Protein AF-A0A351TLT7-F1 (afdb_monomer_lite)

Radius of gyration: 18.63 Å; chains: 1; bounding box: 44×38×58 Å

Sequence (195 aa):
DNRSWNCGAEGDTDDPEILNLRFRMIRNACAVLMCSRGTPMFLAGDEFGNSQYGNNNPYCQDNEISWLDWNLLEKNRVLFEFFKFMIQYRHKHPVIRKMLPNAVCGLEPMLTHGVNAKEQYIPNDAKTLAISFAGYNPDTRMDDLVYVAVNSHWEDVQITVPELDCHLAWFLSVNTWGDGNGRYCYPEGEEVRID

Foldseek 3Di:
DPPDDQQPDQFDDPPVVSVLVVLLVLLLVLLCQLQAEDDGDDDPQSLLPQALRPPPCCPPDPDSSPDHDCVSCVVRVLSNVSNVLSNVVSVVQCLSYDQAAAAPQRDDQKAKAALENVHRDDDPPHQKIKMKGWYQDPVVRHIRIDIDIGHRDPDDGRGDDDDTPPVDWDWDQADSSAPVPSDGGADPPRTDTDD

pLDDT: mean 94.22, std 4.53, range [61.94, 98.62]

Secondary structure (DSSP, 8-state):
------TTSSS----HHHHHHHHHHHHHHHHHHHHSSS-----TTGGGT---TT-S--TT--STTTS--THHHHHTHHHHHHHHHHHHHHHH-HHHHSPPSPPTT---SEEEE-SSTT-----TT-SEEEEEEEEEETTTTEEEEEEEEEE-SSS----PPPP--TT--EEE-B-SS--SSS--B--TTSPEEE-

Structure (mmCIF, N/CA/C/O backbone):
data_AF-A0A351TLT7-F1
#
_entry.id   AF-A0A351TLT7-F1
#
loop_
_atom_site.group_PDB
_atom_site.id
_atom_site.type_symbol
_atom_site.label_atom_id
_atom_site.label_alt_id
_atom_site.label_comp_id
_atom_site.label_asym_id
_atom_site.label_entity_id
_atom_site.label_seq_id
_atom_site.pdbx_PDB_ins_code
_atom_site.Cartn_x
_atom_site.Cartn_y
_atom_site.Cartn_z
_atom_site.occupancy
_atom_site.B_iso_or_equiv
_atom_site.auth_seq_id
_atom_site.auth_comp_id
_atom_site.auth_asym_id
_atom_site.auth_atom_id
_atom_site.pdbx_PDB_model_num
ATOM 1 N N . ASP A 1 1 ? 0.327 19.411 15.249 1.00 80.62 1 ASP A N 1
ATOM 2 C CA . ASP A 1 1 ? -0.229 19.228 13.899 1.00 80.62 1 ASP A CA 1
ATOM 3 C C . ASP A 1 1 ? 0.099 17.809 13.473 1.00 80.62 1 ASP A C 1
ATOM 5 O O . ASP A 1 1 ? 1.273 17.455 13.465 1.00 80.62 1 ASP A O 1
ATOM 9 N N . ASN A 1 2 ? -0.926 16.996 13.228 1.00 91.31 2 ASN A N 1
ATOM 10 C CA . ASN A 1 2 ? -0.779 15.565 12.961 1.00 91.31 2 ASN A CA 1
ATOM 11 C C . ASN A 1 2 ? -0.770 15.247 11.460 1.00 91.31 2 ASN A C 1
ATOM 13 O O . ASN A 1 2 ? -0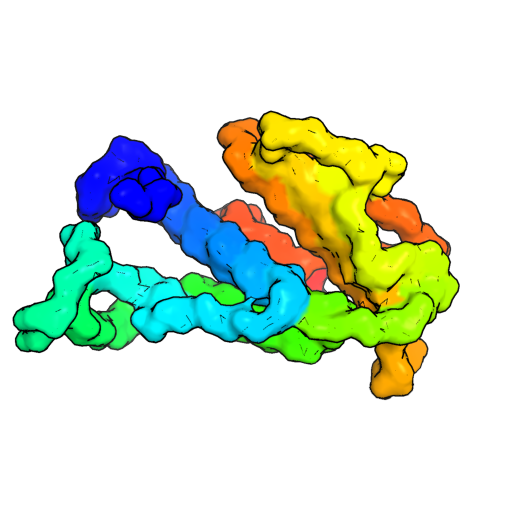.509 14.102 11.103 1.00 91.31 2 ASN A O 1
ATOM 17 N N . ARG A 1 3 ? -1.074 16.223 10.584 1.00 95.00 3 ARG A N 1
ATOM 18 C CA . ARG A 1 3 ? -1.284 15.997 9.138 1.00 95.00 3 ARG A CA 1
ATOM 19 C C . ARG A 1 3 ? -2.257 14.839 8.840 1.00 95.00 3 ARG A C 1
ATOM 21 O O . ARG A 1 3 ? -2.069 14.095 7.883 1.00 95.00 3 ARG A O 1
ATOM 28 N N . SER A 1 4 ? -3.280 14.679 9.679 1.00 95.38 4 SER A N 1
ATOM 29 C CA . SER A 1 4 ? -4.284 13.615 9.598 1.00 95.38 4 SER A CA 1
ATOM 30 C C . SER A 1 4 ? -5.581 14.103 8.952 1.00 95.38 4 SER A C 1
ATOM 32 O O . SER A 1 4 ? -5.904 15.289 9.001 1.00 95.38 4 SER A O 1
ATOM 34 N N . TRP A 1 5 ? -6.359 13.173 8.400 1.00 97.00 5 TRP A N 1
ATOM 35 C CA . TRP A 1 5 ? -7.707 13.426 7.898 1.00 97.00 5 TRP A CA 1
ATOM 36 C C . TRP A 1 5 ? -8.641 12.299 8.338 1.00 97.00 5 TRP A C 1
ATOM 38 O O . TRP A 1 5 ? -8.344 11.122 8.151 1.00 97.00 5 TRP A O 1
ATOM 48 N N . ASN A 1 6 ? -9.777 12.663 8.926 1.00 96.69 6 ASN A N 1
ATOM 49 C CA . ASN A 1 6 ? -10.733 11.729 9.523 1.00 96.69 6 ASN A CA 1
ATOM 50 C C . ASN A 1 6 ? -11.656 11.030 8.497 1.00 96.69 6 ASN A C 1
ATOM 52 O O . ASN A 1 6 ? -12.485 10.195 8.871 1.00 96.69 6 ASN A O 1
ATOM 56 N N . CYS A 1 7 ? -11.477 11.341 7.205 1.00 96.81 7 CYS A N 1
ATOM 57 C CA . CYS A 1 7 ? -12.237 10.806 6.072 1.00 96.81 7 CYS A CA 1
ATOM 58 C C . CYS A 1 7 ? -13.729 11.197 6.049 1.00 96.81 7 CYS A C 1
ATOM 60 O O . CYS A 1 7 ? -14.484 10.616 5.278 1.00 96.81 7 CYS A O 1
ATOM 62 N N . GLY A 1 8 ? -14.151 12.185 6.850 1.00 97.12 8 GLY A N 1
ATOM 63 C CA . GLY A 1 8 ? -15.506 12.757 6.816 1.00 97.12 8 GLY A CA 1
ATOM 64 C C . GLY A 1 8 ? -16.226 12.805 8.167 1.00 97.12 8 GLY A C 1
ATOM 65 O O . GLY A 1 8 ? -17.100 13.647 8.351 1.00 97.12 8 GLY A O 1
ATOM 66 N N . ALA A 1 9 ? -15.834 11.965 9.128 1.00 97.81 9 ALA A N 1
ATOM 67 C CA . ALA A 1 9 ? -16.409 11.926 10.474 1.00 97.81 9 ALA A CA 1
ATOM 68 C C . ALA A 1 9 ? -15.301 11.815 11.524 1.00 97.81 9 ALA A C 1
ATOM 70 O O . ALA A 1 9 ? -14.321 11.111 11.301 1.00 97.81 9 ALA A O 1
ATOM 71 N N . GLU A 1 10 ? -15.447 12.488 12.664 1.00 97.75 10 GLU A N 1
ATOM 72 C CA . GLU A 1 10 ? -14.498 12.391 13.778 1.00 97.75 10 GLU A CA 1
ATOM 73 C C . GLU A 1 10 ? -14.818 11.167 14.649 1.00 97.75 10 GLU A C 1
ATOM 75 O O . GLU A 1 10 ? -15.970 10.976 15.030 1.00 97.75 10 GLU A O 1
ATOM 80 N N . GLY A 1 11 ? -13.809 10.357 14.983 1.00 96.69 11 GLY A N 1
ATOM 81 C CA . GLY A 1 11 ? -13.987 9.161 15.816 1.00 96.69 11 GLY A CA 1
ATOM 82 C C . GLY A 1 11 ? -14.702 7.999 15.112 1.00 96.69 11 GLY A C 1
ATOM 83 O O . GLY A 1 11 ? -14.612 7.842 13.887 1.00 96.69 11 GLY A O 1
ATOM 84 N N . ASP A 1 12 ? -15.364 7.152 15.901 1.00 95.88 12 ASP A N 1
ATOM 85 C CA . ASP A 1 12 ? -16.102 5.984 15.411 1.00 95.88 12 ASP A CA 1
ATOM 86 C C . ASP A 1 12 ? -17.337 6.393 14.599 1.00 95.88 12 ASP A C 1
ATOM 88 O O . ASP A 1 12 ? -17.973 7.417 14.847 1.00 95.88 12 ASP A O 1
ATOM 92 N N . THR A 1 13 ? -17.670 5.587 13.593 1.00 97.62 13 THR A N 1
ATOM 93 C CA . THR A 1 13 ? -18.823 5.809 12.719 1.00 97.62 13 THR A CA 1
ATOM 94 C C . THR A 1 13 ? -19.324 4.486 12.160 1.00 97.62 13 THR A C 1
ATOM 96 O O . THR A 1 13 ? -18.531 3.571 11.935 1.00 97.62 13 THR A O 1
ATOM 99 N N . ASP A 1 14 ? -20.627 4.420 11.900 1.00 97.25 14 ASP A N 1
ATOM 100 C CA . ASP A 1 14 ? -21.282 3.297 11.227 1.00 97.25 14 ASP A CA 1
ATOM 101 C C . ASP A 1 14 ? -21.475 3.553 9.721 1.00 97.25 14 ASP A C 1
ATOM 103 O O . ASP A 1 14 ? -22.060 2.722 9.028 1.00 97.25 14 ASP A O 1
ATOM 107 N N . ASP A 1 15 ? -21.006 4.697 9.199 1.00 98.19 15 ASP A N 1
ATOM 108 C CA . ASP A 1 15 ? -21.095 5.015 7.772 1.00 98.19 15 ASP A CA 1
ATOM 109 C C . ASP A 1 15 ? -20.144 4.110 6.960 1.00 98.19 15 ASP A C 1
ATOM 111 O O . ASP A 1 15 ? -18.915 4.244 7.064 1.00 98.19 15 ASP A O 1
ATOM 115 N N . PRO A 1 16 ? -20.678 3.193 6.129 1.00 96.31 16 PRO A N 1
ATOM 116 C CA . PRO A 1 16 ? -19.859 2.241 5.393 1.00 96.31 16 PRO A CA 1
ATOM 117 C C . PRO A 1 16 ? -18.936 2.914 4.369 1.00 96.31 16 PRO A C 1
ATOM 119 O O . PRO A 1 16 ? -17.846 2.398 4.123 1.00 96.31 16 PRO A O 1
ATOM 122 N N . GLU A 1 17 ? -19.312 4.063 3.800 1.00 96.38 17 GLU A N 1
ATOM 123 C CA . GLU A 1 17 ? -18.479 4.778 2.825 1.00 96.38 17 GLU A CA 1
ATOM 124 C C . GLU A 1 17 ? -17.224 5.345 3.498 1.00 96.38 17 GLU A C 1
ATOM 126 O O . GLU A 1 17 ? -16.105 5.183 2.998 1.00 96.38 17 GLU A O 1
ATOM 131 N N . ILE A 1 18 ? -17.385 5.928 4.691 1.00 97.88 18 ILE A N 1
ATOM 132 C CA . ILE A 1 18 ? -16.262 6.446 5.484 1.00 97.88 18 ILE A CA 1
ATOM 133 C C . ILE A 1 18 ? -15.361 5.298 5.945 1.00 97.88 18 ILE A C 1
ATOM 135 O O . ILE A 1 18 ? -14.134 5.404 5.857 1.00 97.88 18 ILE A O 1
ATOM 139 N N . LEU A 1 19 ? -15.937 4.186 6.411 1.00 96.62 19 LEU A N 1
ATOM 140 C CA . LEU A 1 19 ? -15.164 3.018 6.838 1.00 96.62 19 LEU A CA 1
ATOM 141 C C . LEU A 1 19 ? -14.351 2.427 5.677 1.00 96.62 19 LEU A C 1
ATOM 143 O O . LEU A 1 19 ? -13.143 2.218 5.820 1.00 96.62 19 LEU A O 1
ATOM 147 N N . ASN A 1 20 ? -14.967 2.232 4.509 1.00 95.50 20 ASN A N 1
ATOM 148 C CA . ASN A 1 20 ? -14.281 1.744 3.311 1.00 95.50 20 ASN A CA 1
ATOM 149 C C . ASN A 1 20 ? -13.135 2.675 2.891 1.00 95.50 20 ASN A C 1
ATOM 151 O O . ASN A 1 20 ? -12.027 2.208 2.600 1.00 95.50 20 ASN A O 1
ATOM 155 N N . LEU A 1 21 ? -13.366 3.992 2.920 1.00 96.69 21 LEU A N 1
ATOM 156 C CA . LEU A 1 21 ? -12.341 4.993 2.637 1.00 96.69 21 LEU A CA 1
ATOM 157 C C . LEU A 1 21 ? -11.179 4.923 3.639 1.00 96.69 21 LEU A C 1
ATOM 159 O O . LEU A 1 21 ? -10.021 4.914 3.218 1.00 96.69 21 LEU A O 1
ATOM 163 N N . ARG A 1 22 ? -11.453 4.804 4.944 1.00 97.88 22 ARG A N 1
ATOM 164 C CA . ARG A 1 22 ? -10.419 4.674 5.988 1.00 97.88 22 ARG A CA 1
ATOM 165 C C . ARG A 1 22 ? -9.552 3.435 5.778 1.00 97.88 22 ARG A C 1
ATOM 167 O O . ARG A 1 22 ? -8.328 3.551 5.756 1.00 97.88 22 ARG A O 1
ATOM 174 N N . PHE A 1 23 ? -10.153 2.269 5.537 1.00 97.31 23 PHE A N 1
ATOM 175 C CA . PHE A 1 23 ? -9.388 1.050 5.249 1.00 97.31 23 PHE A CA 1
ATOM 176 C C . PHE A 1 23 ? -8.567 1.168 3.960 1.00 97.31 23 PHE A C 1
ATOM 178 O O . PHE A 1 23 ? -7.435 0.682 3.905 1.00 97.31 23 PHE A O 1
ATOM 185 N N . ARG A 1 24 ? -9.081 1.866 2.939 1.00 97.12 24 ARG A N 1
ATOM 186 C CA . ARG A 1 24 ? -8.302 2.194 1.738 1.00 97.12 24 ARG A CA 1
ATOM 187 C C . ARG A 1 24 ? -7.113 3.101 2.059 1.00 97.12 24 ARG A C 1
ATOM 189 O O . ARG A 1 24 ? -6.026 2.845 1.552 1.00 97.12 24 ARG A O 1
ATOM 196 N N . MET A 1 25 ? -7.276 4.111 2.915 1.00 97.50 25 MET A N 1
ATOM 197 C CA . MET A 1 25 ? -6.171 4.984 3.336 1.00 97.50 25 MET A CA 1
ATOM 198 C C . MET A 1 25 ? -5.085 4.215 4.100 1.00 97.50 25 MET A C 1
ATOM 200 O O . MET A 1 25 ? -3.902 4.421 3.831 1.00 97.50 25 MET A O 1
ATOM 204 N N . ILE A 1 26 ? -5.462 3.274 4.974 1.00 98.12 26 ILE A N 1
ATOM 205 C CA . ILE A 1 26 ? -4.500 2.402 5.671 1.00 98.12 26 ILE A CA 1
ATOM 206 C C . ILE A 1 26 ? -3.717 1.553 4.658 1.00 98.12 26 ILE A C 1
ATOM 208 O O . ILE A 1 26 ? -2.486 1.504 4.703 1.00 98.12 26 ILE A O 1
ATOM 212 N N . ARG A 1 27 ? -4.408 0.929 3.693 1.00 98.31 27 ARG A N 1
ATOM 213 C CA . ARG A 1 27 ? -3.757 0.158 2.621 1.00 98.31 27 ARG A CA 1
ATOM 214 C C . ARG A 1 27 ? -2.837 1.023 1.760 1.00 98.31 27 ARG A C 1
ATOM 216 O O . ARG A 1 27 ? -1.740 0.577 1.440 1.00 98.31 27 ARG A O 1
ATOM 223 N N . ASN A 1 28 ? -3.235 2.255 1.433 1.00 98.12 28 ASN A N 1
ATOM 224 C CA . ASN A 1 28 ? -2.396 3.208 0.701 1.00 98.12 28 ASN A CA 1
ATOM 225 C C . ASN A 1 28 ? -1.100 3.510 1.464 1.00 98.12 28 ASN A C 1
ATOM 227 O O . ASN A 1 28 ? -0.017 3.416 0.889 1.00 98.12 28 ASN A O 1
ATOM 231 N N . ALA A 1 29 ? -1.198 3.827 2.758 1.00 98.06 29 ALA A N 1
ATOM 232 C CA . ALA A 1 29 ? -0.031 4.100 3.594 1.00 98.06 29 ALA A CA 1
ATOM 233 C C . ALA A 1 29 ? 0.901 2.880 3.685 1.00 98.06 29 ALA A C 1
ATOM 235 O O . ALA A 1 29 ? 2.110 3.014 3.495 1.00 98.06 29 ALA A O 1
ATOM 236 N N . CYS A 1 30 ? 0.339 1.684 3.894 1.00 98.62 30 CYS A N 1
ATOM 237 C CA . CYS A 1 30 ? 1.093 0.431 3.925 1.00 98.62 30 CYS A CA 1
ATOM 238 C C . CYS A 1 30 ? 1.795 0.151 2.587 1.00 98.62 30 CYS A C 1
ATOM 240 O O . CYS A 1 30 ? 2.994 -0.130 2.569 1.00 98.62 30 CYS A O 1
ATOM 242 N N . ALA A 1 31 ? 1.085 0.289 1.463 1.00 98.31 31 ALA A N 1
ATOM 243 C CA . ALA A 1 31 ? 1.639 0.059 0.132 1.00 98.31 31 ALA A CA 1
ATOM 244 C C . ALA A 1 31 ? 2.804 1.010 -0.173 1.00 98.31 31 ALA A C 1
ATOM 246 O O . ALA A 1 31 ? 3.878 0.563 -0.571 1.00 98.31 31 ALA A O 1
ATOM 247 N N . VAL A 1 32 ? 2.630 2.311 0.084 1.00 97.75 32 VAL A N 1
ATOM 248 C CA . VAL A 1 32 ? 3.687 3.312 -0.122 1.00 97.75 32 VAL A CA 1
ATOM 249 C C . VAL A 1 32 ? 4.888 3.041 0.785 1.00 97.75 32 VAL A C 1
ATOM 251 O O . VAL A 1 32 ? 6.024 3.057 0.308 1.00 97.75 32 VAL A O 1
ATOM 254 N N . LEU A 1 33 ? 4.669 2.733 2.068 1.00 98.31 33 LEU A N 1
ATOM 255 C CA . LEU A 1 33 ? 5.740 2.397 3.011 1.00 98.31 33 LEU A CA 1
ATOM 256 C C . LEU A 1 33 ? 6.534 1.164 2.550 1.00 98.31 33 LEU A C 1
ATOM 258 O O . LEU A 1 33 ? 7.765 1.191 2.500 1.00 98.31 33 LEU A O 1
ATOM 262 N N . MET A 1 34 ? 5.833 0.092 2.176 1.00 98.31 34 MET A N 1
ATOM 263 C CA . MET A 1 34 ? 6.437 -1.177 1.764 1.00 98.31 34 MET A CA 1
ATOM 264 C C . MET A 1 34 ? 7.053 -1.136 0.365 1.00 98.31 34 MET A C 1
ATOM 266 O O . MET A 1 34 ? 7.900 -1.979 0.069 1.00 98.31 34 MET A O 1
ATOM 270 N N . CYS A 1 35 ? 6.716 -0.143 -0.458 1.00 97.62 35 CYS A N 1
ATOM 271 C CA . CYS A 1 35 ? 7.329 0.096 -1.767 1.00 97.62 35 CYS A CA 1
ATOM 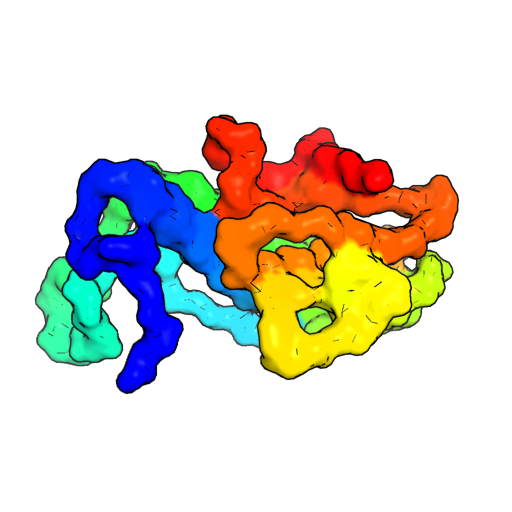272 C C . CYS A 1 35 ? 8.388 1.214 -1.770 1.00 97.62 35 CYS A C 1
ATOM 274 O O . CYS A 1 35 ? 9.017 1.466 -2.794 1.00 97.62 35 CYS A O 1
ATOM 276 N N . SER A 1 36 ? 8.633 1.874 -0.637 1.00 95.88 36 SER A N 1
ATOM 277 C CA . SER A 1 36 ? 9.653 2.924 -0.534 1.00 95.88 36 SER A CA 1
ATOM 278 C C . SER A 1 36 ? 11.056 2.351 -0.305 1.00 95.88 36 SER A C 1
ATOM 280 O O . SER A 1 36 ? 11.231 1.317 0.352 1.00 95.88 36 SER A O 1
ATOM 282 N N . ARG A 1 37 ? 12.095 3.034 -0.805 1.00 93.88 37 ARG A N 1
ATOM 283 C CA . ARG A 1 37 ? 13.495 2.673 -0.510 1.00 93.88 37 ARG A CA 1
ATOM 284 C C . ARG A 1 37 ? 13.828 2.949 0.959 1.00 93.88 37 ARG A C 1
ATOM 286 O O . ARG A 1 37 ? 13.348 3.918 1.536 1.00 93.88 37 ARG A O 1
ATOM 293 N N . GLY A 1 38 ? 14.688 2.114 1.543 1.00 93.56 38 GLY A N 1
ATOM 294 C CA . GLY A 1 38 ? 15.093 2.195 2.953 1.00 93.56 38 GLY A CA 1
ATOM 295 C C . GLY A 1 38 ? 14.556 1.038 3.798 1.00 93.56 38 GLY A C 1
ATOM 296 O O . GLY A 1 38 ? 14.184 -0.010 3.269 1.00 93.56 38 GLY A O 1
ATOM 297 N N . THR A 1 39 ? 14.535 1.208 5.117 1.00 96.06 39 THR A N 1
ATOM 298 C CA . THR A 1 39 ? 14.012 0.198 6.049 1.00 96.06 39 THR A CA 1
ATOM 299 C C . THR A 1 39 ? 12.633 0.641 6.533 1.00 96.06 39 THR A C 1
ATOM 301 O O . THR A 1 39 ? 12.561 1.633 7.259 1.00 96.06 39 THR A O 1
ATOM 304 N N . PRO A 1 40 ? 11.540 -0.033 6.128 1.00 97.69 40 PRO A N 1
ATOM 305 C CA . PRO A 1 40 ? 10.205 0.329 6.581 1.00 97.69 40 PRO A CA 1
ATOM 306 C C . PRO A 1 40 ? 10.024 -0.036 8.057 1.00 97.69 40 PRO A C 1
ATOM 308 O O . PRO A 1 40 ? 10.540 -1.051 8.526 1.00 97.69 40 PRO A O 1
ATOM 311 N N . MET A 1 41 ? 9.252 0.779 8.767 1.00 98.12 41 MET A N 1
ATOM 312 C CA . MET A 1 41 ? 8.799 0.531 10.132 1.00 98.12 41 MET A CA 1
ATOM 313 C C . MET A 1 41 ? 7.348 1.000 10.222 1.00 98.12 41 MET A C 1
ATOM 315 O O . MET A 1 41 ? 7.047 2.116 9.804 1.00 98.12 41 MET A O 1
ATOM 319 N N . PHE A 1 42 ? 6.464 0.153 10.738 1.00 97.44 42 PHE A N 1
ATOM 320 C CA . PHE A 1 42 ? 5.078 0.497 11.061 1.00 97.44 42 PHE A CA 1
ATOM 321 C C . PHE A 1 42 ? 4.821 0.200 12.542 1.00 97.44 42 PHE A C 1
ATOM 323 O O . PHE A 1 42 ? 5.620 -0.499 13.176 1.00 97.44 42 PHE A O 1
ATOM 330 N N . LEU A 1 43 ? 3.765 0.781 13.109 1.00 97.12 43 LEU A N 1
ATOM 331 C CA . LEU A 1 43 ? 3.465 0.647 14.529 1.00 97.12 43 LEU A CA 1
ATOM 332 C C . LEU A 1 43 ? 2.729 -0.672 14.788 1.00 97.12 43 LEU A C 1
ATOM 334 O O . LEU A 1 43 ? 1.884 -1.084 13.999 1.00 97.12 43 LEU A O 1
ATOM 338 N N . ALA A 1 44 ? 3.049 -1.339 15.897 1.00 97.12 44 ALA A N 1
ATOM 339 C CA . ALA A 1 44 ? 2.383 -2.585 16.261 1.00 97.12 44 ALA A CA 1
ATOM 340 C C . ALA A 1 44 ? 0.866 -2.373 16.391 1.00 97.12 44 ALA A C 1
ATOM 342 O O . ALA A 1 44 ? 0.419 -1.460 17.087 1.00 97.12 44 ALA A O 1
ATOM 343 N N . GLY A 1 45 ? 0.094 -3.231 15.730 1.00 97.19 45 GLY A N 1
ATOM 344 C CA . GLY A 1 45 ? -1.358 -3.165 15.679 1.00 97.19 45 GLY A CA 1
ATOM 345 C C . GLY A 1 45 ? -1.926 -2.417 14.473 1.00 97.19 45 GLY A C 1
ATOM 346 O O . GLY A 1 45 ? -3.107 -2.600 14.169 1.00 97.19 45 GLY A O 1
ATOM 347 N N . ASP A 1 46 ? -1.123 -1.643 13.732 1.00 97.94 46 ASP A N 1
ATOM 348 C CA . ASP A 1 46 ? -1.567 -1.018 12.475 1.00 97.94 46 ASP A CA 1
ATOM 349 C C . ASP A 1 46 ? -2.055 -2.076 11.472 1.00 97.94 46 ASP A C 1
ATOM 351 O O . ASP A 1 46 ? -3.007 -1.849 10.723 1.00 97.94 46 ASP A O 1
ATOM 355 N N . GLU A 1 47 ? -1.443 -3.263 11.491 1.00 98.19 47 GLU A N 1
ATOM 356 C CA . GLU A 1 47 ? -1.745 -4.369 10.587 1.00 98.19 47 GLU A CA 1
ATOM 357 C C . GLU A 1 47 ? -3.153 -4.960 10.772 1.00 98.19 47 GLU A C 1
ATOM 359 O O . GLU A 1 47 ? -3.641 -5.669 9.895 1.00 98.19 47 GLU A O 1
ATOM 364 N N . PHE A 1 48 ? -3.832 -4.652 11.877 1.00 97.19 48 PHE A N 1
ATOM 365 C CA . PHE A 1 48 ? -5.224 -5.033 12.121 1.00 97.19 48 PHE A CA 1
ATOM 366 C C . PHE A 1 48 ? -6.096 -3.860 12.594 1.00 97.19 48 PHE A C 1
ATOM 368 O O . PHE A 1 48 ? -7.218 -4.072 13.050 1.00 97.19 48 PHE A O 1
ATOM 375 N N . GLY A 1 49 ? -5.633 -2.617 12.420 1.00 96.12 49 GLY A N 1
ATOM 376 C CA . GLY A 1 49 ? -6.425 -1.412 12.680 1.00 96.12 49 GLY A CA 1
ATOM 377 C C . GLY A 1 49 ? -6.579 -1.064 14.162 1.00 96.12 49 GLY A C 1
ATOM 378 O O . GLY A 1 49 ? -7.672 -0.687 14.583 1.00 96.12 49 GLY A O 1
ATOM 379 N N . ASN A 1 50 ? -5.508 -1.204 14.948 1.00 96.25 50 ASN A N 1
ATOM 380 C CA . ASN A 1 50 ? -5.465 -0.762 16.341 1.00 96.25 50 ASN A CA 1
ATOM 381 C C . ASN A 1 50 ? -5.837 0.727 16.485 1.00 96.25 50 ASN A C 1
ATOM 383 O O . ASN A 1 50 ? -5.539 1.543 15.612 1.00 96.25 50 ASN A O 1
ATOM 387 N N . SER A 1 51 ? -6.470 1.089 17.602 1.00 95.25 51 SER A N 1
ATOM 388 C CA . SER A 1 51 ? -6.931 2.453 17.867 1.00 95.25 51 SER A CA 1
ATOM 389 C C . SER A 1 51 ? -6.565 2.892 19.276 1.00 95.25 51 SER A C 1
ATOM 391 O O . SER A 1 51 ? -6.664 2.127 20.225 1.00 95.25 51 SER A O 1
ATOM 393 N N . GLN A 1 52 ? -6.193 4.163 19.400 1.00 96.56 52 GLN A N 1
ATOM 394 C CA . GLN A 1 52 ? -5.984 4.849 20.679 1.00 96.56 52 GLN A CA 1
ATOM 395 C C . GLN A 1 52 ? -7.086 5.896 20.915 1.00 96.56 52 GLN A C 1
ATOM 397 O O . GLN A 1 52 ? -6.890 6.870 21.639 1.00 96.56 52 GLN A O 1
ATOM 402 N N . TYR A 1 53 ? -8.231 5.740 20.237 1.00 95.81 53 TYR A N 1
ATOM 403 C CA . TYR A 1 53 ? -9.401 6.627 20.311 1.00 95.81 53 TYR A CA 1
ATOM 404 C C . TYR A 1 53 ? -9.065 8.109 20.065 1.00 95.81 53 TYR A C 1
ATOM 406 O O . TYR A 1 53 ? -9.585 9.009 20.719 1.00 95.81 53 TYR A O 1
ATOM 414 N N . GLY A 1 54 ? -8.142 8.367 19.133 1.00 96.06 54 GLY A N 1
ATOM 415 C CA . GLY A 1 54 ? -7.675 9.716 18.795 1.00 96.06 54 GLY A CA 1
ATOM 416 C C . GLY A 1 54 ? -6.603 10.288 19.731 1.00 96.06 54 GLY A C 1
ATOM 417 O O . GLY A 1 54 ? -6.088 11.375 19.468 1.00 96.06 54 GLY A O 1
ATOM 418 N N . ASN A 1 55 ? -6.207 9.571 20.788 1.00 96.44 55 ASN A N 1
ATOM 419 C CA . ASN A 1 55 ? -5.093 9.975 21.638 1.00 96.44 55 ASN A CA 1
ATOM 420 C C . ASN A 1 55 ? -3.755 9.730 20.921 1.00 96.44 55 ASN A C 1
ATOM 422 O O . ASN A 1 55 ? -3.307 8.598 20.803 1.00 96.44 55 ASN A O 1
ATOM 426 N N . ASN A 1 56 ? -3.092 10.796 20.471 1.00 96.06 56 ASN A N 1
ATOM 427 C CA . ASN A 1 56 ? -1.789 10.722 19.801 1.00 96.06 56 ASN A CA 1
ATOM 428 C C . ASN A 1 56 ? -0.585 10.724 20.763 1.00 96.06 56 ASN A C 1
ATOM 430 O O . ASN A 1 56 ? 0.555 10.839 20.311 1.00 96.06 56 ASN A O 1
ATOM 434 N N . ASN A 1 57 ? -0.821 10.665 22.077 1.00 96.44 57 ASN A N 1
ATOM 435 C CA . ASN A 1 57 ? 0.223 10.662 23.096 1.00 96.44 57 ASN A CA 1
ATOM 436 C C . ASN A 1 57 ? -0.196 9.865 24.354 1.00 96.44 57 ASN A C 1
ATOM 438 O O . ASN A 1 57 ? -0.267 10.430 25.451 1.00 96.44 57 ASN A O 1
ATOM 442 N N . PRO A 1 58 ? -0.471 8.550 24.251 1.00 94.06 58 PRO A N 1
ATOM 443 C CA . PRO A 1 58 ? -0.948 7.733 25.373 1.00 94.06 58 PRO A CA 1
ATOM 444 C C . PRO A 1 58 ? 0.184 7.269 26.312 1.00 94.06 58 PRO A C 1
ATOM 446 O O . PRO A 1 58 ? 0.170 6.150 26.811 1.00 94.06 58 PRO A O 1
ATOM 449 N N . TYR A 1 59 ? 1.181 8.117 26.574 1.00 96.12 59 TYR A N 1
ATOM 450 C CA . TYR A 1 59 ? 2.402 7.737 27.301 1.00 96.12 59 TYR A CA 1
ATOM 451 C C . TYR A 1 59 ? 2.163 7.260 28.746 1.00 96.12 59 TYR A C 1
ATOM 453 O O . TYR A 1 59 ? 2.980 6.527 29.296 1.00 96.12 59 TYR A O 1
ATOM 461 N N . CYS A 1 60 ? 1.071 7.704 29.375 1.00 96.62 60 CYS A N 1
ATOM 462 C CA . CYS A 1 60 ? 0.710 7.386 30.759 1.00 96.62 60 CYS A CA 1
ATOM 463 C C . CYS A 1 60 ? -0.512 6.466 30.878 1.00 96.62 60 CYS A C 1
ATOM 465 O O . CYS A 1 60 ? -1.082 6.352 31.962 1.00 96.62 60 CYS A O 1
ATOM 467 N N . GLN A 1 61 ? -0.949 5.861 29.771 1.00 96.81 61 GLN A N 1
ATOM 468 C CA . GLN A 1 61 ? -2.116 4.988 29.748 1.00 96.81 61 GLN A CA 1
ATOM 469 C C . GLN A 1 61 ? -1.656 3.533 29.809 1.00 96.81 61 GLN A C 1
ATOM 471 O O . GLN A 1 61 ? -1.009 3.054 28.884 1.00 96.81 61 GLN A O 1
ATOM 476 N N . ASP A 1 62 ? -1.994 2.836 30.889 1.00 96.88 62 ASP A N 1
ATOM 477 C CA . ASP A 1 62 ? -1.880 1.378 31.001 1.00 96.88 62 ASP A CA 1
ATOM 478 C C . ASP A 1 62 ? -3.290 0.786 31.105 1.00 96.88 62 ASP A C 1
ATOM 480 O O . ASP A 1 62 ? -3.779 0.465 32.188 1.00 96.88 62 ASP A O 1
ATOM 484 N N . ASN A 1 63 ? -3.999 0.816 29.978 1.00 96.81 63 ASN A N 1
ATOM 485 C CA . ASN A 1 63 ? -5.395 0.408 29.834 1.00 96.81 63 ASN A CA 1
ATOM 486 C C . ASN A 1 63 ? -5.708 0.155 28.349 1.00 96.81 63 ASN A C 1
ATOM 488 O O . ASN A 1 63 ? -4.822 0.189 27.493 1.00 96.81 63 ASN A O 1
ATOM 492 N N . GLU A 1 64 ? -6.980 -0.044 28.024 1.00 94.88 64 GLU A N 1
ATOM 493 C CA . GLU A 1 64 ? -7.477 -0.371 26.686 1.00 94.88 64 GLU A CA 1
ATOM 494 C C . GLU A 1 64 ? -7.145 0.680 25.608 1.00 94.88 64 GLU A C 1
ATOM 496 O O . GLU A 1 64 ? -7.285 0.393 24.425 1.00 94.88 64 GLU A O 1
ATOM 501 N N . ILE A 1 65 ? -6.695 1.887 25.979 1.00 95.31 65 ILE A N 1
ATOM 502 C CA . ILE A 1 65 ? -6.200 2.893 25.023 1.00 95.31 65 ILE A CA 1
ATOM 503 C C . ILE A 1 65 ? -4.819 2.505 24.472 1.00 95.31 65 ILE A C 1
ATOM 505 O O . ILE A 1 65 ? -4.500 2.845 23.335 1.00 95.31 65 ILE A O 1
ATOM 509 N N . SER A 1 66 ? -3.970 1.851 25.269 1.00 94.56 66 SER A N 1
ATOM 510 C CA . SER A 1 66 ? -2.599 1.487 24.882 1.00 94.56 66 SER A CA 1
ATOM 511 C C . SER A 1 66 ? -2.410 -0.005 24.617 1.00 94.56 66 SER A C 1
ATOM 513 O O . SER A 1 66 ? -1.476 -0.380 23.905 1.00 94.56 66 SER A O 1
ATOM 515 N N . TRP A 1 67 ? -3.275 -0.857 25.168 1.00 96.62 67 TRP A N 1
ATOM 516 C CA . TRP A 1 67 ? -3.242 -2.296 24.930 1.00 96.62 67 TRP A CA 1
ATOM 517 C C . TRP A 1 67 ? -3.659 -2.641 23.495 1.00 96.62 67 TRP A C 1
ATOM 519 O O . TRP A 1 67 ? -4.503 -1.980 22.899 1.00 96.62 67 TRP A O 1
ATOM 529 N N . LEU A 1 68 ? -3.084 -3.715 22.946 1.00 96.56 68 LEU A N 1
ATOM 530 C CA . LEU A 1 68 ? -3.505 -4.254 21.653 1.00 96.56 68 LEU A CA 1
ATOM 531 C C . LEU A 1 68 ? -4.760 -5.115 21.827 1.00 96.56 68 LEU A C 1
ATOM 533 O O . LEU A 1 68 ? -4.726 -6.125 22.536 1.00 96.56 68 LEU A O 1
ATOM 537 N N . ASP A 1 69 ? -5.841 -4.755 21.137 1.00 94.81 69 ASP A N 1
ATOM 538 C CA . ASP A 1 69 ? -7.037 -5.594 21.057 1.00 94.81 69 ASP A CA 1
ATOM 539 C C . ASP A 1 69 ? -6.880 -6.663 19.968 1.00 94.81 69 ASP A C 1
ATOM 541 O O . ASP A 1 69 ? -7.106 -6.431 18.779 1.00 94.81 69 ASP A O 1
ATOM 545 N N . TRP A 1 70 ? -6.518 -7.875 20.384 1.00 95.50 70 TRP A N 1
ATOM 546 C CA . TRP A 1 70 ? -6.338 -9.015 19.483 1.00 95.50 70 TRP A CA 1
ATOM 547 C C . TRP A 1 70 ? -7.628 -9.476 18.797 1.00 95.50 70 TRP A C 1
ATOM 549 O O . TRP A 1 70 ? -7.550 -10.151 17.772 1.00 95.50 70 TRP A O 1
ATOM 559 N N . ASN A 1 71 ? -8.813 -9.093 19.286 1.00 96.25 71 ASN A N 1
ATOM 560 C CA . ASN A 1 71 ? -10.061 -9.403 18.581 1.00 96.25 71 ASN A CA 1
ATOM 561 C C . ASN A 1 71 ? -10.141 -8.671 17.230 1.00 96.25 71 ASN A C 1
ATOM 563 O O . ASN A 1 71 ? -10.807 -9.145 16.304 1.00 96.25 71 ASN A O 1
ATOM 567 N N . LEU A 1 72 ? -9.426 -7.547 17.084 1.00 96.12 72 LEU A N 1
ATOM 568 C CA . LEU A 1 72 ? -9.325 -6.819 15.821 1.00 96.12 72 LEU A CA 1
ATOM 569 C C . LEU A 1 72 ? -8.591 -7.614 14.742 1.00 96.12 72 LEU A C 1
ATOM 571 O O . LEU A 1 72 ? -8.903 -7.442 13.568 1.00 96.12 72 LEU A O 1
ATOM 575 N N . LEU A 1 73 ? -7.674 -8.513 15.108 1.00 95.38 73 LEU A N 1
ATOM 576 C CA . LEU A 1 73 ? -6.990 -9.373 14.141 1.00 95.38 73 LEU A CA 1
ATOM 577 C C . LEU A 1 73 ? -7.977 -10.273 13.392 1.00 95.38 73 LEU A C 1
ATOM 579 O O . LEU A 1 73 ? -7.892 -10.406 12.172 1.00 95.38 73 LEU A O 1
ATOM 583 N N . GLU A 1 74 ? -8.931 -10.860 14.113 1.00 94.94 74 GLU A N 1
ATOM 584 C CA . GLU A 1 74 ? -9.970 -11.696 13.510 1.00 94.94 74 GLU A CA 1
ATOM 585 C C . GLU A 1 74 ? -10.998 -10.843 12.760 1.00 94.94 74 GLU A C 1
ATOM 587 O O . GLU A 1 74 ? -11.347 -11.149 11.619 1.00 94.94 74 GLU A O 1
ATOM 592 N N . LYS A 1 75 ? -11.425 -9.715 13.346 1.00 95.88 75 LYS A N 1
ATOM 593 C CA . LYS A 1 75 ? -12.374 -8.783 12.712 1.00 95.88 75 LYS A CA 1
ATOM 594 C C . LYS A 1 75 ? -11.841 -8.206 11.396 1.00 95.88 75 LYS A C 1
ATOM 596 O O . LYS A 1 75 ? -12.570 -8.130 10.412 1.00 95.88 75 LYS A O 1
ATOM 601 N N . ASN A 1 76 ? -10.571 -7.809 11.377 1.00 96.75 76 ASN A N 1
ATOM 602 C CA . ASN A 1 76 ? -9.916 -7.114 10.271 1.00 96.75 76 ASN A CA 1
ATOM 603 C C . ASN A 1 76 ? -8.905 -8.019 9.556 1.00 96.75 76 ASN A C 1
ATOM 605 O O . ASN A 1 76 ? 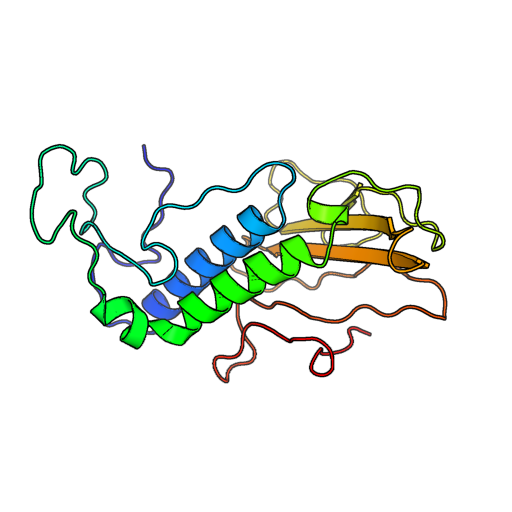-7.904 -7.540 9.018 1.00 96.75 76 ASN A O 1
ATOM 609 N N . ARG A 1 77 ? -9.171 -9.330 9.504 1.00 96.56 77 ARG A N 1
ATOM 610 C CA . ARG A 1 77 ? -8.257 -10.332 8.936 1.00 96.56 77 ARG A CA 1
ATOM 611 C C . ARG A 1 77 ? -7.763 -9.984 7.532 1.00 96.56 77 ARG A C 1
ATOM 613 O O . ARG A 1 77 ? -6.605 -10.221 7.201 1.00 96.56 77 ARG A O 1
ATOM 620 N N . VAL A 1 78 ? -8.628 -9.385 6.717 1.00 96.56 78 VAL A N 1
ATOM 621 C CA . VAL A 1 78 ? -8.298 -8.955 5.351 1.00 96.56 78 VAL A CA 1
ATOM 622 C C . VAL A 1 78 ? -7.196 -7.886 5.334 1.00 96.56 78 VAL A C 1
ATOM 624 O O . VAL A 1 78 ? -6.322 -7.926 4.471 1.00 96.56 78 VAL A O 1
ATOM 627 N N . LEU A 1 79 ? -7.197 -6.954 6.293 1.00 97.88 79 LEU A N 1
ATOM 628 C CA . LEU A 1 79 ? -6.138 -5.951 6.432 1.00 97.88 79 LEU A CA 1
ATOM 629 C C . LEU A 1 79 ? -4.814 -6.605 6.846 1.00 97.88 79 LEU A C 1
ATOM 631 O O . LEU A 1 79 ? -3.769 -6.297 6.275 1.00 97.88 79 LEU A O 1
ATOM 635 N N . PHE A 1 80 ? -4.871 -7.564 7.768 1.00 98.12 80 PHE A N 1
ATOM 636 C CA . PHE A 1 80 ? -3.689 -8.297 8.212 1.00 98.12 80 PHE A CA 1
ATOM 637 C C . PHE A 1 80 ? -3.033 -9.090 7.075 1.00 98.12 80 PHE A C 1
ATOM 639 O O . PHE A 1 80 ? -1.817 -9.011 6.875 1.00 98.12 80 PHE A O 1
ATOM 646 N N . GLU A 1 81 ? -3.827 -9.809 6.275 1.00 97.88 81 GLU A N 1
ATOM 647 C CA . GLU A 1 81 ? -3.302 -10.525 5.106 1.00 97.88 81 GLU A CA 1
ATOM 648 C C . GLU A 1 81 ? -2.744 -9.557 4.046 1.00 97.88 81 GLU A C 1
ATOM 650 O O . GLU A 1 81 ? -1.744 -9.883 3.408 1.00 97.88 81 GLU A O 1
ATOM 655 N N . PHE A 1 82 ? -3.298 -8.344 3.907 1.00 98.56 82 PHE A N 1
ATOM 656 C CA . PHE A 1 82 ? -2.719 -7.303 3.047 1.00 98.56 82 PHE A CA 1
ATOM 657 C C . PHE A 1 82 ? -1.315 -6.889 3.517 1.00 98.56 82 PHE A C 1
ATOM 659 O O . PHE A 1 82 ? -0.382 -6.866 2.715 1.00 98.56 82 PHE A O 1
ATOM 666 N N . PHE A 1 83 ? -1.127 -6.612 4.813 1.00 98.62 83 PHE A N 1
ATOM 667 C CA . PHE A 1 83 ? 0.195 -6.275 5.365 1.00 98.62 83 PHE A CA 1
ATOM 668 C C . PHE A 1 83 ? 1.196 -7.412 5.161 1.00 98.62 83 PHE A C 1
ATOM 670 O O . PHE A 1 83 ? 2.316 -7.189 4.694 1.00 98.62 83 PHE A O 1
ATOM 677 N N . LYS A 1 84 ? 0.783 -8.646 5.457 1.00 98.44 84 LYS A N 1
ATOM 678 C CA . LYS A 1 84 ? 1.604 -9.840 5.250 1.00 98.44 84 LYS A CA 1
ATOM 679 C C . LYS A 1 84 ? 2.002 -10.005 3.782 1.00 98.44 84 LYS A C 1
ATOM 681 O O . LYS A 1 84 ? 3.175 -10.263 3.507 1.00 98.44 84 LYS A O 1
ATOM 686 N N . PHE A 1 85 ? 1.064 -9.807 2.854 1.00 98.44 85 PHE A N 1
ATOM 687 C CA . PHE A 1 85 ? 1.343 -9.832 1.422 1.00 98.44 85 PHE A CA 1
ATOM 688 C C . PHE A 1 85 ? 2.361 -8.756 1.038 1.00 98.44 85 PHE A C 1
ATOM 690 O O . PHE A 1 85 ? 3.358 -9.077 0.402 1.00 98.44 85 PHE A O 1
ATOM 697 N N . MET A 1 86 ? 2.177 -7.503 1.469 1.00 98.62 86 MET A N 1
ATOM 698 C CA . MET A 1 86 ? 3.101 -6.410 1.139 1.00 98.62 86 MET A CA 1
ATOM 699 C C . MET A 1 86 ? 4.517 -6.641 1.680 1.00 98.62 86 MET A C 1
ATOM 701 O O . MET A 1 86 ? 5.497 -6.350 0.991 1.00 98.62 86 MET A O 1
ATOM 705 N N . ILE A 1 87 ? 4.646 -7.210 2.884 1.00 98.50 87 ILE A N 1
ATOM 706 C CA . ILE A 1 87 ? 5.941 -7.603 3.455 1.00 98.50 87 ILE A CA 1
ATOM 707 C C . ILE A 1 87 ? 6.600 -8.670 2.572 1.00 98.50 87 ILE A C 1
ATOM 709 O O . ILE A 1 87 ? 7.757 -8.519 2.171 1.00 98.50 87 ILE A O 1
ATOM 713 N N . GLN A 1 88 ? 5.867 -9.730 2.225 1.00 98.06 88 GLN A N 1
ATOM 714 C CA . GLN A 1 88 ? 6.370 -10.797 1.355 1.00 98.06 88 GLN A CA 1
ATOM 715 C C . GLN A 1 88 ? 6.741 -10.274 -0.036 1.00 98.06 88 GLN A C 1
ATOM 717 O O . GLN A 1 88 ? 7.812 -10.606 -0.543 1.00 98.06 88 GLN A O 1
ATOM 722 N N . TYR A 1 89 ? 5.913 -9.404 -0.613 1.00 97.75 89 TYR A N 1
ATOM 723 C CA . TYR A 1 89 ? 6.143 -8.757 -1.900 1.00 97.75 89 TYR A CA 1
ATOM 724 C C . TYR A 1 89 ? 7.452 -7.959 -1.883 1.00 97.75 89 TYR A C 1
ATOM 726 O O . TYR A 1 89 ? 8.332 -8.177 -2.713 1.00 97.75 89 TYR A O 1
ATOM 734 N N . ARG A 1 90 ? 7.665 -7.122 -0.859 1.00 97.56 90 ARG A N 1
ATOM 735 C CA . ARG A 1 90 ? 8.924 -6.381 -0.677 1.00 97.56 90 ARG A CA 1
ATOM 736 C C . ARG A 1 90 ? 10.145 -7.303 -0.577 1.00 97.56 90 ARG A C 1
ATOM 738 O O . ARG A 1 90 ? 11.229 -6.970 -1.068 1.00 97.56 90 ARG A O 1
ATOM 745 N N . HIS A 1 91 ? 10.010 -8.452 0.083 1.00 95.88 91 HIS A N 1
ATOM 746 C CA . HIS A 1 91 ? 11.082 -9.445 0.146 1.00 95.88 91 HIS A CA 1
ATOM 747 C C . HIS A 1 91 ? 11.345 -10.096 -1.216 1.00 95.88 91 HIS A C 1
ATOM 749 O O . HIS A 1 91 ? 12.514 -10.220 -1.594 1.00 95.88 91 HIS A O 1
ATOM 755 N N . LYS A 1 92 ? 10.287 -10.452 -1.950 1.00 95.50 92 LYS A N 1
ATOM 756 C CA . LYS A 1 92 ? 10.348 -11.083 -3.274 1.00 95.50 92 LYS A CA 1
ATOM 757 C C . LYS A 1 92 ? 10.944 -10.173 -4.351 1.00 95.50 92 LYS A C 1
ATOM 759 O O . LYS A 1 92 ? 11.617 -10.690 -5.234 1.00 95.50 92 LYS A O 1
ATOM 764 N N . HIS A 1 93 ? 10.773 -8.855 -4.222 1.00 96.44 93 HIS A N 1
ATOM 765 C CA . HIS A 1 93 ? 11.257 -7.851 -5.176 1.00 96.44 93 HIS A CA 1
ATOM 766 C C . HIS A 1 93 ? 12.423 -7.009 -4.613 1.00 96.44 93 HIS A C 1
ATOM 768 O O . HIS A 1 93 ? 12.217 -5.903 -4.091 1.00 96.44 93 HIS A O 1
ATOM 774 N N . PRO A 1 94 ? 13.677 -7.512 -4.646 1.00 96.38 94 PRO A N 1
ATOM 775 C CA . PRO A 1 94 ? 14.863 -6.771 -4.230 1.00 96.38 94 PRO A CA 1
ATOM 776 C C . PRO A 1 94 ? 15.023 -5.367 -4.825 1.00 96.38 94 PRO A C 1
ATOM 778 O O . PRO A 1 94 ? 15.609 -4.531 -4.130 1.00 96.38 94 PRO A O 1
ATOM 781 N N . VAL A 1 95 ? 14.518 -5.085 -6.036 1.00 96.56 95 VAL A N 1
ATOM 782 C CA . VAL A 1 95 ? 14.628 -3.747 -6.667 1.00 96.56 95 VAL A CA 1
ATOM 783 C C . VAL A 1 95 ? 14.005 -2.621 -5.846 1.00 96.56 95 VAL A C 1
ATOM 785 O O . VAL A 1 95 ? 14.474 -1.486 -5.889 1.00 96.56 95 VAL A O 1
ATOM 788 N N . ILE A 1 96 ? 13.013 -2.938 -5.011 1.00 96.75 96 ILE A N 1
ATOM 789 C CA . ILE A 1 96 ? 12.410 -1.977 -4.081 1.00 96.75 96 ILE A CA 1
ATOM 790 C C . ILE A 1 96 ? 13.401 -1.606 -2.959 1.00 96.75 96 ILE A C 1
ATOM 792 O O . ILE A 1 96 ? 13.431 -0.482 -2.454 1.00 96.75 96 ILE A O 1
ATOM 796 N N . ARG A 1 97 ? 14.219 -2.569 -2.517 1.00 94.62 97 ARG A N 1
ATOM 797 C CA . ARG A 1 97 ? 15.072 -2.448 -1.322 1.00 94.62 97 ARG A CA 1
ATOM 798 C C . ARG A 1 97 ? 16.475 -1.941 -1.638 1.00 94.62 97 ARG A C 1
ATOM 800 O O . ARG A 1 97 ? 17.079 -1.267 -0.803 1.00 94.62 97 ARG A O 1
ATOM 807 N N . LYS A 1 98 ? 17.014 -2.277 -2.809 1.00 92.38 98 LYS A N 1
ATOM 808 C CA . LYS A 1 98 ? 18.386 -1.950 -3.216 1.00 92.38 98 LYS A CA 1
ATOM 809 C C . LYS A 1 98 ? 18.478 -1.724 -4.721 1.00 92.38 98 LYS A C 1
ATOM 811 O O . LYS A 1 98 ? 17.629 -2.168 -5.477 1.00 92.38 98 LYS A O 1
ATOM 816 N N . MET A 1 99 ? 19.545 -1.052 -5.144 1.00 92.62 99 MET A N 1
ATOM 817 C CA . MET A 1 99 ? 19.855 -0.918 -6.564 1.00 92.62 99 MET A CA 1
ATOM 818 C C . MET A 1 99 ? 20.444 -2.242 -7.053 1.00 92.62 99 MET A C 1
ATOM 820 O O . MET A 1 99 ? 21.411 -2.733 -6.466 1.00 92.62 99 MET A O 1
ATOM 824 N N . LEU A 1 100 ? 19.832 -2.827 -8.075 1.00 95.44 100 LEU A N 1
ATOM 825 C CA . LEU A 1 100 ? 20.359 -3.991 -8.782 1.00 95.44 100 LEU A CA 1
ATOM 826 C C . LEU A 1 100 ? 21.186 -3.535 -9.999 1.00 95.44 100 LEU A C 1
ATOM 828 O O . LEU A 1 100 ? 21.136 -2.356 -10.358 1.00 95.44 100 LEU A O 1
ATOM 832 N N . PRO A 1 101 ? 21.966 -4.436 -10.627 1.00 96.00 101 PRO A N 1
ATOM 833 C CA . PRO A 1 101 ? 22.515 -4.196 -11.958 1.00 96.00 101 PRO A CA 1
ATOM 834 C C . PRO A 1 101 ? 21.434 -3.764 -12.958 1.00 96.00 101 PRO A C 1
ATOM 836 O O . PRO A 1 101 ? 20.257 -4.080 -12.777 1.00 96.00 101 PRO A O 1
ATOM 839 N N . ASN A 1 102 ? 21.842 -3.068 -14.019 1.00 95.25 102 ASN A N 1
ATOM 840 C CA . ASN A 1 102 ? 20.924 -2.575 -15.046 1.00 95.25 102 ASN A CA 1
ATOM 841 C C . ASN A 1 102 ? 20.047 -3.706 -15.598 1.00 95.25 102 ASN A C 1
ATOM 843 O O . ASN A 1 102 ? 20.541 -4.812 -15.833 1.00 95.25 102 ASN A O 1
ATOM 847 N N . ALA A 1 103 ? 18.761 -3.411 -15.787 1.00 93.81 103 ALA A N 1
ATOM 848 C CA . ALA A 1 103 ? 17.813 -4.352 -16.362 1.00 93.81 103 ALA A CA 1
ATOM 849 C C . ALA A 1 103 ? 18.201 -4.692 -17.806 1.00 93.81 103 ALA A C 1
ATOM 851 O O . ALA A 1 103 ? 18.659 -3.830 -18.561 1.00 93.81 103 ALA A O 1
ATOM 852 N N . VAL A 1 104 ? 17.995 -5.946 -18.196 1.00 92.88 104 VAL A N 1
ATOM 853 C CA . VAL A 1 104 ? 18.222 -6.415 -19.568 1.00 92.88 104 VAL A CA 1
ATOM 854 C C . VAL A 1 104 ? 17.189 -5.807 -20.520 1.00 92.88 104 VAL A C 1
ATOM 856 O O . VAL A 1 104 ? 17.535 -5.473 -21.649 1.00 92.88 104 VAL A O 1
ATOM 859 N N . CYS A 1 105 ? 15.962 -5.580 -20.046 1.00 90.56 105 CYS A N 1
ATOM 860 C CA . CYS A 1 105 ? 14.867 -4.947 -20.786 1.00 90.56 105 CYS A CA 1
ATOM 861 C C . CYS A 1 105 ? 15.047 -3.436 -21.036 1.00 90.56 105 CYS A C 1
ATOM 863 O O . CYS A 1 105 ? 14.128 -2.776 -21.511 1.00 90.56 105 CYS A O 1
ATOM 865 N N . GLY A 1 106 ? 16.186 -2.852 -20.647 1.00 90.31 106 GLY A N 1
ATOM 866 C CA . GLY A 1 106 ? 16.520 -1.454 -20.934 1.00 90.31 106 GLY A CA 1
ATOM 867 C C . GLY A 1 106 ? 15.825 -0.404 -20.061 1.00 90.31 106 GLY A C 1
ATOM 868 O O . GLY A 1 106 ? 16.044 0.786 -20.276 1.00 90.31 106 GLY A O 1
ATOM 869 N N . LEU A 1 107 ? 15.022 -0.805 -19.070 1.00 91.50 107 LEU A N 1
ATOM 870 C CA . LEU A 1 107 ? 14.440 0.137 -18.113 1.00 91.50 107 LEU A CA 1
ATOM 871 C C . LEU A 1 107 ? 15.501 0.692 -17.154 1.00 91.50 107 LEU A C 1
ATOM 873 O O . LEU A 1 107 ? 16.358 -0.036 -16.645 1.00 91.50 107 LEU A O 1
ATOM 877 N N . GLU A 1 108 ? 15.394 1.990 -16.870 1.00 91.88 108 GLU A N 1
ATOM 878 C CA . GLU A 1 108 ? 16.229 2.669 -15.879 1.00 91.88 108 GLU A CA 1
ATOM 879 C C . GLU A 1 108 ? 15.962 2.122 -14.465 1.00 91.88 108 GLU A C 1
ATOM 881 O O . GLU A 1 108 ? 14.807 1.842 -14.127 1.00 91.88 108 GLU A O 1
ATOM 886 N N . PRO A 1 109 ? 16.983 2.011 -13.591 1.00 92.62 109 PRO A N 1
ATOM 887 C CA . PRO A 1 109 ? 16.829 1.327 -12.308 1.00 92.62 109 PRO A CA 1
ATOM 888 C C . PRO A 1 109 ? 15.756 1.905 -11.381 1.00 92.62 109 PRO A C 1
ATOM 890 O O . PRO A 1 109 ? 15.173 1.193 -10.562 1.00 92.62 109 PRO A O 1
ATOM 893 N N . MET A 1 110 ? 15.528 3.213 -11.474 1.00 94.06 110 MET A N 1
ATOM 894 C CA . MET A 1 110 ? 14.464 3.905 -10.765 1.00 94.06 110 MET A CA 1
ATOM 895 C C . MET A 1 110 ? 14.085 5.155 -11.548 1.00 94.06 110 MET A C 1
ATOM 897 O O . MET A 1 110 ? 14.921 6.043 -11.725 1.00 94.06 110 MET A O 1
ATOM 901 N N . LEU A 1 111 ? 12.834 5.232 -11.986 1.00 93.62 111 LEU A N 1
ATOM 902 C CA . LEU A 1 111 ? 12.324 6.369 -12.737 1.00 93.62 111 LEU A CA 1
ATOM 903 C C . LEU A 1 111 ? 10.965 6.789 -12.199 1.00 93.62 111 LEU A C 1
ATOM 905 O O . LEU A 1 111 ? 10.143 5.961 -11.814 1.00 93.62 111 LEU A O 1
ATOM 909 N N . THR A 1 112 ? 10.757 8.096 -12.160 1.00 93.25 112 THR A N 1
ATOM 910 C CA . THR A 1 112 ? 9.518 8.709 -11.708 1.00 93.25 112 THR A CA 1
ATOM 911 C C . THR A 1 112 ? 8.731 9.182 -12.925 1.00 93.25 112 THR A C 1
ATOM 913 O O . THR A 1 112 ? 9.293 9.802 -13.827 1.00 93.25 112 THR A O 1
ATOM 916 N N . HIS A 1 113 ? 7.435 8.899 -12.932 1.00 92.25 113 HIS A N 1
ATOM 917 C CA . HIS A 1 113 ? 6.513 9.175 -14.022 1.00 92.25 113 HIS A CA 1
ATOM 918 C C . HIS A 1 113 ? 5.344 10.031 -13.535 1.00 92.25 113 HIS A C 1
ATOM 920 O O . HIS A 1 113 ? 4.889 9.904 -12.392 1.00 92.25 113 HIS A O 1
ATOM 926 N N . GLY A 1 114 ? 4.830 10.869 -14.431 1.00 89.94 114 GLY A N 1
ATOM 927 C CA . GLY A 1 114 ? 3.499 11.444 -14.290 1.00 89.94 114 GLY A CA 1
ATOM 928 C C . GLY A 1 114 ? 2.407 10.411 -14.589 1.00 89.94 114 GLY A C 1
ATOM 929 O O . GLY A 1 114 ? 2.598 9.201 -14.478 1.00 89.94 114 GLY A O 1
ATOM 930 N N . VAL A 1 115 ? 1.243 10.899 -15.011 1.00 88.94 115 VAL A N 1
ATOM 931 C CA . VAL A 1 115 ? 0.112 10.054 -15.438 1.00 88.94 115 VAL A CA 1
ATOM 932 C C . VAL A 1 115 ? 0.432 9.298 -16.740 1.00 88.94 115 VAL A C 1
ATOM 934 O O . VAL A 1 115 ? -0.020 8.173 -16.960 1.00 88.94 115 VAL A O 1
ATOM 937 N N . ASN A 1 116 ? 1.261 9.908 -17.588 1.00 89.56 116 ASN A N 1
ATOM 938 C CA . ASN A 1 116 ? 1.830 9.307 -18.784 1.00 89.56 116 ASN A CA 1
ATOM 939 C C . ASN A 1 116 ? 3.230 8.753 -18.466 1.00 89.56 116 ASN A C 1
ATOM 941 O O . ASN A 1 116 ? 4.104 9.504 -18.037 1.00 89.56 116 ASN A O 1
ATOM 945 N N . ALA A 1 117 ? 3.481 7.467 -18.724 1.00 85.75 117 ALA A N 1
ATOM 946 C CA . ALA A 1 117 ? 4.764 6.822 -18.432 1.00 85.75 117 ALA A CA 1
ATOM 947 C C . ALA A 1 117 ? 5.931 7.423 -19.229 1.00 85.75 117 ALA A C 1
ATOM 949 O O . ALA A 1 117 ? 7.083 7.317 -18.811 1.00 85.75 117 ALA A O 1
ATOM 950 N N . LYS A 1 118 ? 5.655 8.082 -20.359 1.00 85.50 118 LYS A N 1
ATOM 951 C CA . LYS A 1 118 ? 6.677 8.779 -21.156 1.00 85.50 118 LYS A CA 1
ATOM 952 C C . LYS A 1 118 ? 7.059 10.137 -20.556 1.00 85.50 118 LYS A C 1
ATOM 954 O O . LYS A 1 118 ? 8.103 10.683 -20.902 1.00 85.50 118 LYS A O 1
ATOM 959 N N . GLU A 1 119 ? 6.243 10.678 -19.654 1.00 85.69 119 GLU A N 1
ATOM 960 C CA . GLU A 1 119 ? 6.463 11.971 -19.011 1.00 85.69 119 GLU A CA 1
ATOM 961 C C . GLU A 1 119 ? 7.135 11.793 -17.649 1.00 85.69 119 GLU A C 1
ATOM 963 O O . GLU A 1 119 ? 6.583 11.197 -16.729 1.00 85.69 119 GLU A O 1
ATOM 968 N N . GLN A 1 120 ? 8.336 12.353 -17.513 1.00 85.81 120 GLN A N 1
ATOM 969 C CA . GLN A 1 120 ? 9.145 12.277 -16.287 1.00 85.81 120 GLN A CA 1
ATOM 970 C C . GLN A 1 120 ? 9.031 13.541 -15.422 1.00 85.81 120 GLN A C 1
ATOM 972 O O . GLN A 1 120 ? 9.622 13.636 -14.347 1.00 85.81 120 GLN A O 1
ATOM 977 N N . TYR A 1 121 ? 8.298 14.546 -15.903 1.00 86.44 121 TYR A N 1
ATOM 978 C CA . TYR A 1 121 ? 8.073 15.786 -15.176 1.00 86.44 121 TYR A CA 1
ATOM 979 C C . TYR A 1 121 ? 6.902 15.623 -14.206 1.00 86.44 121 TYR A C 1
ATOM 981 O O . TYR A 1 121 ? 5.794 15.286 -14.619 1.00 86.44 121 TYR A O 1
ATOM 989 N N . ILE A 1 122 ? 7.143 15.912 -12.925 1.00 86.00 122 ILE A N 1
ATOM 990 C CA . ILE A 1 122 ? 6.103 15.957 -11.897 1.00 86.00 122 ILE A CA 1
ATOM 991 C C . ILE A 1 122 ? 5.898 17.407 -11.442 1.00 86.00 122 ILE A C 1
ATOM 993 O O . ILE A 1 122 ? 6.820 17.999 -10.872 1.00 86.00 122 ILE A O 1
ATOM 997 N N . PRO A 1 123 ? 4.702 17.980 -11.660 1.00 87.75 123 PRO A N 1
ATOM 998 C CA . PRO A 1 123 ? 4.320 19.266 -11.086 1.00 87.75 123 PRO A CA 1
ATOM 999 C C . PRO A 1 123 ? 4.369 19.254 -9.551 1.00 87.75 123 PRO A C 1
ATOM 1001 O O . PRO A 1 123 ? 4.052 18.250 -8.917 1.00 87.75 123 PRO A O 1
ATOM 1004 N N . ASN A 1 124 ? 4.685 20.391 -8.926 1.00 87.88 124 ASN A N 1
ATOM 1005 C CA . ASN A 1 124 ? 4.727 20.499 -7.458 1.00 87.88 124 ASN A CA 1
ATOM 1006 C C . ASN A 1 124 ? 3.367 20.244 -6.779 1.00 87.88 124 ASN A C 1
ATOM 1008 O O . ASN A 1 124 ? 3.318 19.912 -5.597 1.00 87.88 124 ASN A O 1
ATOM 1012 N N . ASP A 1 125 ? 2.268 20.436 -7.503 1.00 90.81 125 ASP A N 1
ATOM 1013 C CA . ASP A 1 125 ? 0.890 20.229 -7.061 1.00 90.81 125 ASP A CA 1
ATOM 1014 C C . ASP A 1 125 ? 0.302 18.883 -7.516 1.00 90.81 125 ASP A C 1
ATOM 1016 O O . ASP A 1 125 ? -0.883 18.622 -7.282 1.00 90.81 125 ASP A O 1
ATOM 1020 N N . ALA A 1 126 ? 1.124 18.012 -8.115 1.00 89.94 126 ALA A N 1
ATOM 1021 C CA . ALA A 1 126 ? 0.700 16.707 -8.595 1.00 89.94 126 ALA A CA 1
ATOM 1022 C C . ALA A 1 126 ? 0.049 15.882 -7.478 1.00 89.94 126 ALA A C 1
ATOM 1024 O O . ALA A 1 126 ? 0.602 15.688 -6.393 1.00 89.94 126 ALA A O 1
ATOM 1025 N N . LYS A 1 127 ? -1.145 15.368 -7.771 1.00 93.06 127 LYS A N 1
ATOM 1026 C CA . LYS A 1 127 ? -1.871 14.432 -6.900 1.00 93.06 127 LYS A CA 1
ATOM 1027 C C . LYS A 1 127 ? -1.639 12.979 -7.284 1.00 93.06 127 LYS A C 1
ATOM 1029 O O . LYS A 1 127 ? -1.923 12.095 -6.476 1.00 93.06 127 LYS A O 1
ATOM 1034 N N . THR A 1 128 ? -1.088 12.754 -8.471 1.00 94.19 128 THR A N 1
ATOM 1035 C CA . THR A 1 128 ? -0.811 11.432 -9.017 1.00 94.19 128 THR A CA 1
ATOM 1036 C C . THR A 1 128 ? 0.632 11.364 -9.470 1.00 94.19 128 THR A C 1
ATOM 1038 O O . THR A 1 128 ? 1.109 12.252 -10.177 1.00 94.19 128 THR A O 1
ATOM 1041 N N . LEU A 1 129 ? 1.314 10.304 -9.060 1.00 94.12 129 LEU A N 1
ATOM 1042 C CA . LEU A 1 129 ? 2.658 9.976 -9.509 1.00 94.12 129 LEU A CA 1
ATOM 1043 C C . LEU A 1 129 ? 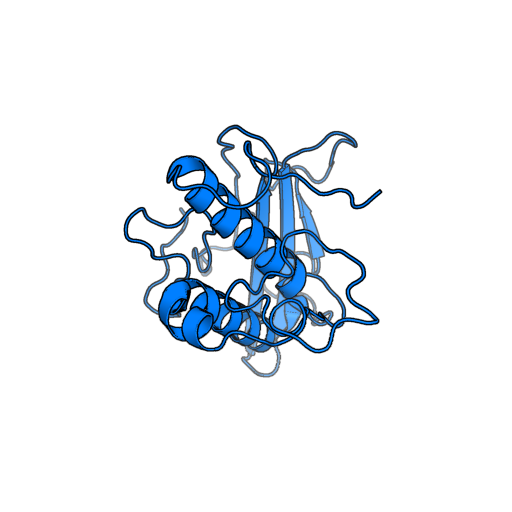2.801 8.470 -9.623 1.00 94.12 129 LEU A C 1
ATOM 1045 O O . LEU A 1 129 ? 2.107 7.718 -8.935 1.00 94.12 129 LEU A O 1
ATOM 1049 N N . ALA A 1 130 ? 3.746 8.038 -10.441 1.00 95.56 130 ALA A N 1
ATOM 1050 C CA . ALA A 1 130 ? 4.152 6.652 -10.479 1.00 95.56 130 ALA A CA 1
ATOM 1051 C C . ALA A 1 130 ? 5.671 6.513 -10.481 1.00 95.56 130 ALA A C 1
ATOM 1053 O O . ALA A 1 130 ? 6.400 7.442 -10.822 1.00 95.56 130 ALA A O 1
ATOM 1054 N N . ILE A 1 131 ? 6.155 5.357 -10.051 1.00 95.38 131 ILE A N 1
ATOM 1055 C CA . ILE A 1 131 ? 7.578 5.050 -9.956 1.00 95.38 131 ILE A CA 1
ATOM 1056 C C . ILE A 1 131 ? 7.790 3.649 -10.516 1.00 95.38 131 ILE A C 1
ATOM 1058 O O . ILE A 1 131 ? 7.145 2.701 -10.064 1.00 95.38 131 ILE A O 1
ATOM 1062 N N . SER A 1 132 ? 8.705 3.512 -11.472 1.00 95.50 132 SER A N 1
ATOM 1063 C CA . SER A 1 132 ? 9.206 2.217 -11.921 1.00 95.50 132 SER A CA 1
ATOM 1064 C C . SER A 1 132 ? 10.523 1.896 -11.226 1.00 95.50 132 SER A C 1
ATOM 1066 O O . SER A 1 132 ? 11.428 2.729 -11.193 1.00 95.50 132 SER A O 1
ATOM 1068 N N . PHE A 1 133 ? 10.654 0.670 -10.740 1.00 96.88 133 PHE A N 1
ATOM 1069 C CA . PHE A 1 133 ? 11.901 0.062 -10.301 1.00 96.88 133 PHE A CA 1
ATOM 1070 C C . PHE A 1 133 ? 12.250 -1.058 -11.269 1.00 96.88 133 PHE A C 1
ATOM 1072 O O . PHE A 1 133 ? 11.393 -1.886 -11.584 1.00 96.88 133 PHE A O 1
ATOM 1079 N N . ALA A 1 134 ? 13.499 -1.094 -11.711 1.00 96.31 134 ALA A N 1
ATOM 1080 C CA . ALA A 1 134 ? 13.976 -2.121 -12.618 1.00 96.31 134 ALA A CA 1
ATOM 1081 C C . ALA A 1 134 ? 15.392 -2.559 -12.256 1.00 96.31 134 ALA A C 1
ATOM 1083 O O . ALA A 1 134 ? 16.203 -1.787 -11.741 1.00 96.31 134 ALA A O 1
ATOM 1084 N N . GLY A 1 135 ? 15.712 -3.812 -12.536 1.00 96.62 135 GLY A N 1
ATOM 1085 C CA . GLY A 1 135 ? 17.089 -4.266 -12.490 1.00 96.62 135 GLY A CA 1
ATOM 1086 C C . GLY A 1 135 ? 17.219 -5.767 -12.632 1.00 96.62 135 GLY A C 1
ATOM 1087 O O . GLY A 1 135 ? 16.327 -6.527 -12.264 1.00 96.62 135 GLY A O 1
ATOM 1088 N N . TYR A 1 136 ? 18.361 -6.193 -13.151 1.00 96.31 136 TYR A N 1
ATOM 1089 C CA . TYR A 1 136 ? 18.646 -7.601 -13.350 1.00 96.31 136 TYR A CA 1
ATOM 1090 C C . TYR A 1 136 ? 18.963 -8.270 -12.013 1.00 96.31 136 TYR A C 1
ATOM 1092 O O . TYR A 1 136 ? 19.887 -7.858 -11.304 1.00 96.31 136 TYR A O 1
ATOM 1100 N N . ASN A 1 137 ? 18.225 -9.322 -11.667 1.00 95.44 137 ASN A N 1
ATOM 1101 C CA . ASN A 1 137 ? 18.455 -10.105 -10.463 1.00 95.44 137 ASN A CA 1
ATOM 1102 C C . ASN A 1 137 ? 19.335 -11.333 -10.783 1.00 95.44 137 ASN A C 1
ATOM 1104 O O . ASN A 1 137 ? 18.863 -12.277 -11.423 1.00 95.44 137 ASN A O 1
ATOM 1108 N N . PRO A 1 138 ? 20.602 -11.380 -10.318 1.00 93.00 138 PRO A N 1
ATOM 1109 C CA . PRO A 1 138 ? 21.499 -12.500 -10.603 1.00 93.00 138 PRO A CA 1
ATOM 1110 C C . PRO A 1 138 ? 21.043 -13.832 -9.996 1.00 93.00 138 PRO A C 1
ATOM 1112 O O . PRO A 1 138 ? 21.394 -14.884 -10.531 1.00 93.00 138 PRO A O 1
ATOM 1115 N N . ASP A 1 139 ? 20.271 -13.789 -8.904 1.00 93.00 139 ASP A N 1
ATOM 1116 C CA . ASP A 1 139 ? 19.818 -14.982 -8.185 1.00 93.00 139 ASP A CA 1
ATOM 1117 C C . ASP A 1 139 ? 18.719 -15.711 -8.972 1.00 93.00 139 ASP A C 1
ATOM 1119 O O . ASP A 1 139 ? 18.738 -16.936 -9.081 1.00 93.00 139 ASP A O 1
ATOM 1123 N N . THR A 1 140 ? 17.787 -14.960 -9.570 1.00 93.12 140 THR A N 1
ATOM 1124 C CA . THR A 1 140 ? 16.702 -15.507 -10.406 1.00 93.12 140 THR A CA 1
ATOM 1125 C C . THR A 1 140 ? 17.060 -15.567 -11.890 1.00 93.12 140 THR A C 1
ATOM 1127 O O . THR A 1 140 ? 16.380 -16.254 -12.648 1.00 93.12 140 THR A O 1
ATOM 1130 N N . ARG A 1 141 ? 18.136 -14.884 -12.308 1.00 93.25 141 ARG A N 1
ATOM 1131 C CA . ARG A 1 141 ? 18.553 -14.701 -13.711 1.00 93.25 141 ARG A CA 1
ATOM 1132 C C . ARG A 1 141 ? 17.478 -14.059 -14.589 1.00 93.25 141 ARG A C 1
ATOM 1134 O O . ARG A 1 141 ? 17.369 -14.369 -15.774 1.00 93.25 141 ARG A O 1
ATOM 1141 N N . MET A 1 142 ? 16.684 -13.175 -13.999 1.00 93.00 142 MET A N 1
ATOM 1142 C CA . MET A 1 142 ? 15.607 -12.446 -14.664 1.00 93.00 142 MET A CA 1
ATOM 1143 C C . MET A 1 142 ? 15.625 -10.988 -14.215 1.00 93.00 142 MET A C 1
ATOM 1145 O O . MET A 1 142 ? 16.144 -10.673 -13.141 1.00 93.00 142 MET A O 1
ATOM 1149 N N . ASP A 1 143 ? 15.040 -10.107 -15.021 1.00 94.31 143 ASP A N 1
ATOM 1150 C CA . ASP A 1 143 ? 14.754 -8.748 -14.575 1.00 94.31 143 ASP A CA 1
ATOM 1151 C C . ASP A 1 143 ? 13.672 -8.772 -13.492 1.00 94.31 143 ASP A C 1
ATOM 1153 O O . ASP A 1 143 ? 12.656 -9.456 -13.614 1.00 94.31 143 ASP A O 1
ATOM 1157 N N . ASP A 1 144 ? 13.915 -8.031 -12.418 1.00 95.56 144 ASP A N 1
ATOM 1158 C CA . ASP A 1 144 ? 12.958 -7.762 -11.357 1.00 95.56 144 ASP A CA 1
ATOM 1159 C C . ASP A 1 144 ? 12.381 -6.364 -11.599 1.00 95.56 144 ASP A C 1
ATOM 1161 O O . ASP A 1 144 ? 13.114 -5.372 -11.608 1.00 95.56 144 ASP A O 1
ATOM 1165 N N . LEU A 1 145 ? 11.080 -6.298 -11.880 1.00 95.62 145 LEU A N 1
ATOM 1166 C CA . LEU A 1 145 ? 10.388 -5.087 -12.312 1.00 95.62 145 LEU A CA 1
ATOM 1167 C C . LEU A 1 145 ? 9.204 -4.819 -11.390 1.00 95.62 145 LEU A C 1
ATOM 1169 O O . LEU A 1 145 ? 8.368 -5.692 -11.166 1.00 95.62 145 LEU A O 1
ATOM 1173 N N . VAL A 1 146 ? 9.107 -3.593 -10.883 1.00 96.94 146 VAL A N 1
ATOM 1174 C CA . VAL A 1 146 ? 7.974 -3.156 -10.061 1.00 96.94 146 VAL A CA 1
ATOM 1175 C C . VAL A 1 146 ? 7.544 -1.769 -10.504 1.00 96.94 146 VAL A C 1
ATOM 1177 O O . VAL A 1 146 ? 8.355 -0.850 -10.538 1.00 96.94 146 VAL A O 1
ATOM 1180 N N . TYR A 1 147 ? 6.257 -1.601 -10.789 1.00 97.00 147 TYR A N 1
ATOM 1181 C CA . TYR A 1 147 ? 5.655 -0.302 -11.067 1.00 97.00 147 TYR A CA 1
ATOM 1182 C C . TYR A 1 147 ? 4.648 0.040 -9.973 1.00 97.00 147 TYR A C 1
ATOM 1184 O O . TYR A 1 147 ? 3.755 -0.750 -9.670 1.00 97.00 147 TYR A O 1
ATOM 1192 N N . VAL A 1 148 ? 4.804 1.209 -9.358 1.00 97.12 148 VAL A N 1
ATOM 1193 C CA . VAL A 1 148 ? 3.952 1.677 -8.262 1.00 97.12 148 VAL A CA 1
ATOM 1194 C C . VAL A 1 148 ? 3.297 2.973 -8.684 1.00 97.12 148 VAL A C 1
ATOM 1196 O O . VAL A 1 148 ? 3.991 3.958 -8.907 1.00 97.12 148 VAL A O 1
ATOM 1199 N N . ALA A 1 149 ? 1.970 2.988 -8.746 1.00 96.31 149 ALA A N 1
ATOM 1200 C CA . ALA A 1 149 ? 1.186 4.188 -8.994 1.00 96.31 149 ALA A CA 1
ATOM 1201 C C . ALA A 1 149 ? 0.475 4.632 -7.712 1.00 96.31 149 ALA A C 1
ATOM 1203 O O . ALA A 1 149 ? -0.142 3.825 -7.016 1.00 96.31 149 ALA A O 1
ATOM 1204 N N . VAL A 1 150 ? 0.551 5.925 -7.409 1.00 96.25 150 VAL A N 1
ATOM 1205 C CA . VAL A 1 150 ? -0.099 6.544 -6.255 1.00 96.25 150 VAL A CA 1
ATOM 1206 C C . VAL A 1 150 ? -0.993 7.663 -6.763 1.00 96.25 150 VAL A C 1
ATOM 1208 O O . VAL A 1 150 ? -0.499 8.679 -7.245 1.00 96.25 150 VAL A O 1
ATOM 1211 N N . ASN A 1 151 ? -2.305 7.482 -6.628 1.00 95.69 151 ASN A N 1
ATOM 1212 C CA . ASN A 1 151 ? -3.300 8.523 -6.861 1.00 95.69 151 ASN A CA 1
ATOM 1213 C C . ASN A 1 151 ? -3.859 8.996 -5.510 1.00 95.69 151 ASN A C 1
ATOM 1215 O O . ASN A 1 151 ? -4.511 8.234 -4.797 1.00 95.69 151 ASN A O 1
ATOM 1219 N N . SER A 1 152 ? -3.579 10.249 -5.157 1.00 93.06 152 SER A N 1
ATOM 1220 C CA . SER A 1 152 ? -4.141 10.942 -3.988 1.00 93.06 152 SER A CA 1
ATOM 1221 C C . SER A 1 152 ? -5.248 11.936 -4.362 1.00 93.06 152 SER A C 1
ATOM 1223 O O . SER A 1 152 ? -5.755 12.648 -3.494 1.00 93.06 152 SER A O 1
ATOM 1225 N N . HIS A 1 153 ? -5.615 12.003 -5.646 1.00 92.38 153 HIS A N 1
ATOM 1226 C CA . HIS A 1 153 ? -6.754 12.775 -6.124 1.00 92.38 153 HIS A CA 1
ATOM 1227 C C . HIS A 1 153 ? -8.069 12.094 -5.720 1.00 92.38 153 HIS A C 1
ATOM 1229 O O . HIS A 1 153 ? -8.121 10.886 -5.493 1.00 92.38 153 HIS A O 1
ATOM 1235 N N . TRP A 1 154 ? -9.152 12.867 -5.652 1.00 88.94 154 TRP A N 1
ATOM 1236 C CA . TRP A 1 154 ? -10.500 12.351 -5.376 1.00 88.94 154 TRP A CA 1
ATOM 1237 C C . TRP A 1 154 ? -11.217 11.817 -6.629 1.00 88.94 154 TRP A C 1
ATOM 1239 O O . TRP A 1 154 ? -12.367 11.403 -6.534 1.00 88.94 154 TRP A O 1
ATOM 1249 N N . GLU A 1 155 ? -10.555 11.832 -7.789 1.00 92.25 155 GLU A N 1
ATOM 1250 C CA . GLU A 1 155 ? -11.104 11.370 -9.071 1.00 92.25 155 GLU A CA 1
ATOM 1251 C C . GLU A 1 155 ? -10.262 10.221 -9.610 1.00 92.25 155 GLU A C 1
ATOM 1253 O O . GLU A 1 155 ? -9.065 10.110 -9.309 1.00 92.25 155 GLU A O 1
ATOM 1258 N N . ASP A 1 156 ? -10.899 9.396 -10.434 1.00 93.00 156 ASP A N 1
ATOM 1259 C CA . ASP A 1 156 ? -10.223 8.347 -11.175 1.00 93.00 156 ASP A CA 1
ATOM 1260 C C . ASP A 1 156 ? -9.298 8.957 -12.228 1.00 93.00 156 ASP A C 1
ATOM 1262 O O . ASP A 1 156 ? -9.645 9.902 -12.937 1.00 93.00 156 ASP A O 1
ATOM 1266 N N . VAL A 1 157 ? -8.098 8.390 -12.332 1.00 93.06 157 VAL A N 1
ATOM 1267 C CA . VAL A 1 157 ? -7.071 8.831 -13.273 1.00 93.06 157 VAL A CA 1
ATOM 1268 C C . VAL A 1 157 ? -6.598 7.622 -14.062 1.00 93.06 157 VAL A C 1
ATOM 1270 O O . VAL A 1 157 ? -6.191 6.615 -13.485 1.00 93.06 157 VAL A O 1
ATOM 1273 N N . GLN A 1 158 ? -6.627 7.727 -15.388 1.00 93.06 158 GLN A N 1
ATOM 1274 C CA . GLN A 1 158 ? -6.077 6.703 -16.267 1.00 93.06 158 GLN A CA 1
ATOM 1275 C C . GLN A 1 158 ? -4.560 6.868 -16.361 1.00 93.06 158 GLN A C 1
ATOM 1277 O O . GLN A 1 158 ? -4.088 7.895 -16.837 1.00 93.06 158 GLN A O 1
ATOM 1282 N N . ILE A 1 159 ? -3.807 5.859 -15.926 1.00 92.38 159 ILE A N 1
ATOM 1283 C CA . ILE A 1 159 ? -2.340 5.858 -15.937 1.00 92.38 159 ILE A CA 1
ATOM 1284 C C . ILE A 1 159 ? -1.856 4.882 -17.006 1.00 92.38 159 ILE A C 1
ATOM 1286 O O . ILE A 1 159 ? -2.342 3.756 -17.089 1.00 92.38 159 ILE A O 1
ATOM 1290 N N . THR A 1 160 ? -0.888 5.301 -17.814 1.00 93.56 160 THR A N 1
ATOM 1291 C CA . THR A 1 160 ? -0.187 4.400 -18.744 1.00 93.56 160 THR A CA 1
ATOM 1292 C C . THR A 1 160 ? 1.052 3.821 -18.070 1.00 93.56 160 THR A C 1
ATOM 1294 O O . THR A 1 160 ? 1.737 4.547 -17.351 1.00 93.56 160 THR A O 1
ATOM 1297 N N . VAL A 1 161 ? 1.385 2.565 -18.353 1.00 93.62 161 VAL A N 1
ATOM 1298 C CA . VAL A 1 161 ? 2.612 1.907 -17.874 1.00 93.62 161 VAL A CA 1
ATOM 1299 C C . VAL A 1 161 ? 3.737 1.987 -18.921 1.00 93.62 161 VAL A C 1
ATOM 1301 O O . VAL A 1 161 ? 3.443 2.172 -20.105 1.00 93.62 161 VAL A O 1
ATOM 1304 N N . PRO A 1 162 ? 5.024 1.883 -18.528 1.00 92.19 162 PRO A N 1
ATOM 1305 C CA . PRO A 1 162 ? 6.134 1.861 -19.476 1.00 92.19 162 PRO A CA 1
ATOM 1306 C C . PRO A 1 162 ? 5.997 0.708 -20.471 1.00 92.19 162 PRO A C 1
ATOM 1308 O O . PRO A 1 162 ? 5.687 -0.418 -20.077 1.00 92.19 162 PRO A O 1
ATOM 1311 N N . GLU A 1 163 ? 6.259 0.990 -21.747 1.00 89.88 163 GLU A N 1
ATOM 1312 C CA . GLU A 1 163 ? 6.330 -0.041 -22.782 1.00 89.88 163 GLU A CA 1
ATOM 1313 C C . GLU A 1 163 ? 7.471 -1.012 -22.451 1.00 89.88 163 GLU A C 1
ATOM 1315 O O . GLU A 1 163 ? 8.581 -0.592 -22.119 1.00 89.88 163 GLU A O 1
ATOM 1320 N N . LEU A 1 164 ? 7.178 -2.309 -22.517 1.00 87.94 164 LEU A N 1
ATOM 1321 C CA . LEU A 1 164 ? 8.155 -3.373 -22.327 1.00 87.94 164 LEU A CA 1
ATOM 1322 C C . LEU A 1 164 ? 8.420 -4.073 -23.661 1.00 87.94 164 LEU A C 1
ATOM 1324 O O . LEU A 1 164 ? 7.543 -4.140 -24.525 1.00 87.94 164 LEU A O 1
ATOM 1328 N N . ASP A 1 165 ? 9.613 -4.646 -23.808 1.00 78.75 165 ASP A N 1
ATOM 1329 C CA . ASP A 1 165 ? 9.928 -5.515 -24.941 1.00 78.75 165 ASP A CA 1
ATOM 1330 C C . ASP A 1 165 ? 8.976 -6.724 -25.009 1.00 78.75 165 ASP A C 1
ATOM 1332 O O . ASP A 1 165 ? 8.431 -7.177 -24.001 1.00 78.75 165 ASP A O 1
ATOM 1336 N N . CYS A 1 166 ? 8.821 -7.298 -26.208 1.00 61.94 166 CYS A N 1
ATOM 1337 C CA . CYS A 1 166 ? 7.778 -8.269 -26.586 1.00 61.94 166 CYS A CA 1
ATOM 1338 C C . CYS A 1 166 ? 7.673 -9.579 -25.769 1.00 61.94 166 CYS A C 1
ATOM 1340 O O . CYS A 1 166 ? 6.794 -10.399 -26.040 1.00 61.94 166 CYS A O 1
ATOM 1342 N N . HIS A 1 167 ? 8.545 -9.797 -24.785 1.00 80.06 167 HIS A N 1
ATOM 1343 C CA . HIS A 1 167 ? 8.556 -10.975 -23.915 1.00 80.06 167 HIS A CA 1
ATOM 1344 C C . HIS A 1 167 ? 8.111 -10.692 -22.475 1.00 80.06 167 HIS A C 1
ATOM 1346 O O . HIS A 1 167 ? 8.012 -11.629 -21.685 1.00 80.06 167 HIS A O 1
ATOM 1352 N N . LEU A 1 168 ? 7.836 -9.433 -22.131 1.00 88.19 168 LEU A N 1
ATOM 1353 C CA . LEU A 1 168 ? 7.399 -9.028 -20.799 1.00 88.19 168 LEU A CA 1
ATOM 1354 C C . LEU A 1 168 ? 5.989 -8.434 -20.850 1.00 88.19 168 LEU A C 1
ATOM 1356 O O . LEU A 1 168 ? 5.542 -7.924 -21.875 1.00 88.19 168 LEU A O 1
ATOM 1360 N N . ALA A 1 169 ? 5.286 -8.509 -19.726 1.00 92.12 169 ALA A N 1
ATOM 1361 C CA . ALA A 1 169 ? 3.981 -7.890 -19.546 1.00 92.12 169 ALA A CA 1
ATOM 1362 C C . ALA A 1 169 ? 3.846 -7.387 -18.109 1.00 92.12 169 ALA A C 1
ATOM 1364 O O . ALA A 1 169 ? 4.448 -7.945 -17.188 1.00 92.12 169 ALA A O 1
ATOM 1365 N N . TRP A 1 170 ? 3.044 -6.342 -17.927 1.00 94.38 170 TRP A N 1
ATOM 1366 C CA . TRP A 1 170 ? 2.688 -5.852 -16.605 1.00 94.38 170 TRP A CA 1
ATOM 1367 C C . TRP A 1 170 ? 1.523 -6.659 -16.042 1.00 94.38 170 TRP A C 1
ATOM 1369 O O . TRP A 1 170 ? 0.572 -6.995 -16.747 1.00 94.38 170 TRP A O 1
ATOM 1379 N N . PHE A 1 171 ? 1.596 -6.943 -14.749 1.00 95.62 171 PHE A N 1
ATOM 1380 C CA . PHE A 1 171 ? 0.582 -7.684 -14.018 1.00 95.62 171 PHE A CA 1
ATOM 1381 C C . PHE A 1 171 ? 0.197 -6.905 -12.762 1.00 95.62 171 PHE A C 1
ATOM 1383 O O . PHE A 1 171 ? 1.055 -6.399 -12.037 1.00 95.62 171 PHE A O 1
ATOM 1390 N N . LEU A 1 172 ? -1.103 -6.788 -12.505 1.00 96.19 172 LEU A N 1
ATOM 1391 C CA . LEU A 1 172 ? -1.633 -6.144 -11.314 1.00 96.19 172 LEU A CA 1
ATOM 1392 C C . LEU A 1 172 ? -1.492 -7.083 -10.116 1.00 96.19 172 LEU A C 1
ATOM 1394 O O . LEU A 1 172 ? -2.283 -8.010 -9.964 1.00 96.19 172 LEU A O 1
ATOM 1398 N N . SER A 1 173 ? -0.525 -6.806 -9.241 1.00 96.44 173 SER A N 1
ATOM 1399 C CA . SER A 1 173 ? -0.337 -7.562 -7.993 1.00 96.44 173 SER A CA 1
ATOM 1400 C C . SER A 1 173 ? -1.051 -6.942 -6.788 1.00 96.44 173 SER A C 1
ATOM 1402 O O . SER A 1 173 ? -1.389 -7.654 -5.843 1.00 96.44 173 SER A O 1
ATOM 1404 N N . VAL A 1 174 ? -1.292 -5.624 -6.786 1.00 97.62 174 VAL A N 1
ATOM 1405 C CA . VAL A 1 174 ? -1.910 -4.900 -5.658 1.00 97.62 174 VAL A CA 1
ATOM 1406 C C . VAL A 1 174 ? -2.833 -3.793 -6.162 1.00 97.62 174 VAL A C 1
ATOM 1408 O O . VAL A 1 174 ? -2.423 -2.959 -6.962 1.00 97.62 174 VAL A O 1
ATOM 1411 N N . ASN A 1 175 ? -4.059 -3.747 -5.638 1.00 96.81 175 ASN A N 1
ATOM 1412 C CA . ASN A 1 175 ? -5.020 -2.662 -5.833 1.00 96.81 175 ASN A CA 1
ATOM 1413 C C . ASN A 1 175 ? -5.689 -2.331 -4.489 1.00 96.81 175 ASN A C 1
ATOM 1415 O O . ASN A 1 175 ? -6.439 -3.141 -3.948 1.00 96.81 175 ASN A O 1
ATOM 1419 N N . THR A 1 176 ? -5.446 -1.137 -3.946 1.00 97.06 176 THR A N 1
ATOM 1420 C CA . THR A 1 176 ? -5.961 -0.731 -2.625 1.00 97.06 176 THR A CA 1
ATOM 1421 C C . THR A 1 176 ? -7.454 -0.395 -2.620 1.00 97.06 176 THR A C 1
ATOM 1423 O O . THR A 1 176 ? -8.076 -0.436 -1.550 1.00 97.06 176 THR A O 1
ATOM 1426 N N . TRP A 1 177 ? -8.027 -0.099 -3.794 1.00 94.81 177 TRP A N 1
ATOM 1427 C CA . TRP A 1 177 ? -9.471 0.025 -4.005 1.00 94.81 177 TRP A CA 1
ATOM 1428 C C . TRP A 1 177 ? -10.157 -1.345 -3.973 1.00 94.81 177 TRP A C 1
ATOM 1430 O O . TRP A 1 177 ? -11.232 -1.489 -3.399 1.00 94.81 177 TRP A O 1
ATOM 1440 N N . GLY A 1 178 ? -9.478 -2.355 -4.519 1.00 93.50 178 GLY A N 1
ATOM 1441 C CA . GLY A 1 178 ? -9.955 -3.729 -4.636 1.00 93.50 178 GLY A CA 1
ATOM 1442 C C . GLY A 1 178 ? -10.785 -3.988 -5.895 1.00 93.50 178 GLY A C 1
ATOM 1443 O O . GLY A 1 178 ? -11.049 -3.081 -6.681 1.00 93.50 178 GLY A O 1
ATOM 1444 N N . ASP A 1 179 ? -11.182 -5.244 -6.088 1.00 91.56 179 ASP A N 1
ATOM 1445 C CA . ASP A 1 179 ? -11.997 -5.721 -7.222 1.00 91.56 179 ASP A CA 1
ATOM 1446 C C . ASP A 1 179 ? -13.518 -5.661 -6.984 1.00 91.56 179 ASP A C 1
ATOM 1448 O O . ASP A 1 179 ? -14.297 -6.171 -7.787 1.00 91.56 179 ASP A O 1
ATOM 1452 N N . GLY A 1 180 ? -13.952 -5.089 -5.858 1.00 88.81 180 GLY A N 1
ATOM 1453 C CA . GLY A 1 180 ? -15.352 -5.094 -5.423 1.00 88.81 180 GLY A CA 1
ATOM 1454 C C . GLY A 1 180 ? -15.788 -6.354 -4.659 1.00 88.81 180 GLY A C 1
ATOM 1455 O O . GLY A 1 180 ? -16.839 -6.328 -4.027 1.00 88.81 180 GLY A O 1
ATOM 1456 N N . ASN A 1 181 ? -14.970 -7.410 -4.616 1.00 89.00 181 ASN A N 1
ATOM 1457 C CA . ASN A 1 181 ? -15.215 -8.643 -3.851 1.00 89.00 181 ASN A CA 1
ATOM 1458 C C . ASN A 1 181 ? -14.357 -8.726 -2.576 1.00 89.00 181 ASN A C 1
ATOM 1460 O O . ASN A 1 181 ? -14.191 -9.794 -1.988 1.00 89.00 181 ASN A O 1
ATOM 1464 N N . GLY A 1 182 ? -13.778 -7.600 -2.150 1.00 88.25 182 GLY A N 1
ATOM 1465 C CA . GLY A 1 182 ? -12.888 -7.540 -0.990 1.00 88.25 182 GLY A CA 1
ATOM 1466 C C . GLY A 1 182 ? -11.495 -8.119 -1.248 1.00 88.25 182 GLY A C 1
ATOM 1467 O O . GLY A 1 182 ? -10.764 -8.380 -0.290 1.00 88.25 182 GLY A O 1
ATOM 1468 N N . ARG A 1 183 ? -11.105 -8.304 -2.516 1.00 93.75 183 ARG A N 1
ATOM 1469 C CA . ARG A 1 183 ? -9.760 -8.731 -2.897 1.00 93.75 183 ARG A CA 1
ATOM 1470 C C . ARG A 1 183 ? -8.905 -7.523 -3.272 1.00 93.75 183 ARG A C 1
ATOM 1472 O O . ARG A 1 183 ? -9.284 -6.711 -4.111 1.00 93.75 183 ARG A O 1
ATOM 1479 N N . TYR A 1 184 ? -7.726 -7.432 -2.660 1.00 97.00 184 TYR A N 1
ATOM 1480 C CA . TYR A 1 184 ? -6.796 -6.305 -2.832 1.00 97.00 184 TYR A CA 1
ATOM 1481 C C . TYR A 1 184 ? -5.413 -6.725 -3.342 1.00 97.00 184 TYR A C 1
ATOM 1483 O O . TYR A 1 184 ? -4.657 -5.891 -3.837 1.00 97.00 184 TYR A O 1
ATOM 1491 N N . CYS A 1 185 ? -5.076 -8.009 -3.212 1.00 97.19 185 CYS A N 1
ATOM 1492 C CA . CYS A 1 185 ? -3.787 -8.574 -3.590 1.00 97.19 185 CYS A CA 1
ATOM 1493 C C . CYS A 1 185 ? -3.993 -9.753 -4.545 1.00 97.19 185 CYS A C 1
ATOM 1495 O O . CYS A 1 185 ? -4.949 -10.527 -4.416 1.00 97.19 185 CYS A O 1
ATOM 1497 N N . TYR A 1 186 ? -3.061 -9.903 -5.475 1.00 95.94 186 TYR A N 1
A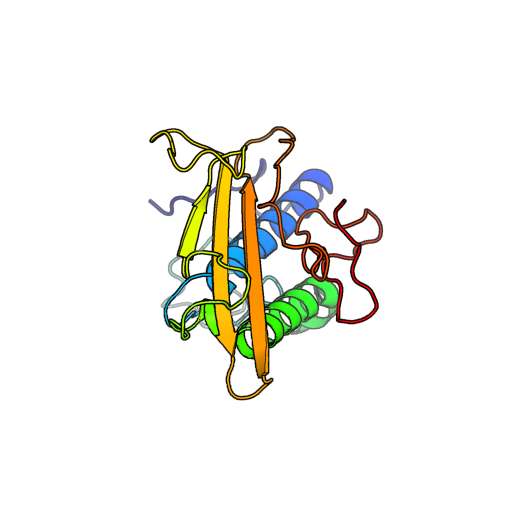TOM 1498 C CA . TYR A 1 186 ? -3.064 -10.932 -6.503 1.00 95.94 186 TYR A CA 1
ATOM 1499 C C . TYR A 1 186 ? -1.692 -11.608 -6.474 1.00 95.94 186 TYR A C 1
ATOM 1501 O O . TYR A 1 186 ? -0.709 -11.029 -6.939 1.00 95.94 186 TYR A O 1
ATOM 1509 N N . PRO A 1 187 ? -1.587 -12.771 -5.807 1.00 91.88 187 PRO A N 1
ATOM 1510 C CA . PRO A 1 187 ? -0.371 -13.571 -5.810 1.00 91.88 187 PRO A CA 1
ATOM 1511 C C . PRO A 1 187 ? -0.040 -14.110 -7.202 1.00 91.88 187 PRO A C 1
ATOM 1513 O O . PRO A 1 187 ? -0.878 -14.101 -8.100 1.00 91.88 187 PRO A O 1
ATOM 1516 N N . GLU A 1 188 ? 1.175 -14.639 -7.331 1.00 87.38 188 GLU A N 1
ATOM 1517 C CA . GLU A 1 188 ? 1.659 -15.248 -8.570 1.00 87.38 188 GLU A CA 1
ATOM 1518 C C . GLU A 1 188 ? 0.749 -16.370 -9.078 1.00 87.38 188 GLU A C 1
ATOM 1520 O O . GLU A 1 188 ? 0.433 -17.304 -8.341 1.00 87.38 188 GLU A O 1
ATOM 1525 N N . GLY A 1 189 ? 0.344 -16.265 -10.343 1.00 88.56 189 GLY A N 1
ATOM 1526 C CA . GLY A 1 189 ? -0.613 -17.149 -11.006 1.00 88.56 189 GLY A CA 1
ATOM 1527 C C . GLY A 1 189 ? -2.063 -16.658 -10.957 1.00 88.56 189 GLY A C 1
ATOM 1528 O O . GLY A 1 189 ? -2.910 -17.225 -11.646 1.00 88.56 189 GLY A O 1
ATOM 1529 N N . GLU A 1 190 ? -2.355 -15.612 -10.184 1.00 90.31 190 GLU A N 1
ATOM 1530 C CA . GLU A 1 190 ? -3.685 -15.004 -10.076 1.00 90.31 190 GLU A CA 1
ATOM 1531 C C . GLU A 1 190 ? -3.696 -13.522 -10.480 1.00 90.31 190 GLU A C 1
ATOM 1533 O O . GLU A 1 190 ? -4.708 -12.838 -10.299 1.00 90.31 190 GLU A O 1
ATOM 1538 N N . GLU A 1 191 ? -2.583 -12.999 -10.997 1.00 89.00 191 GLU A N 1
ATOM 1539 C CA . GLU A 1 191 ? -2.500 -11.601 -11.394 1.00 89.00 191 GLU A CA 1
ATOM 1540 C C . GLU A 1 191 ? -3.295 -11.293 -12.660 1.00 89.00 191 GLU A C 1
ATOM 1542 O O . GLU A 1 191 ? -3.389 -12.080 -13.605 1.00 89.00 191 GLU A O 1
ATOM 1547 N N . VAL A 1 192 ? -3.826 -10.073 -12.698 1.00 90.38 192 VAL A N 1
ATOM 1548 C CA . VAL A 1 192 ? -4.529 -9.550 -13.866 1.00 90.38 192 VAL A CA 1
ATOM 1549 C C . VAL A 1 192 ? -3.512 -8.875 -14.775 1.00 90.38 192 VAL A C 1
ATOM 1551 O O . VAL A 1 192 ? -2.854 -7.918 -14.368 1.00 90.38 192 VAL A O 1
ATOM 155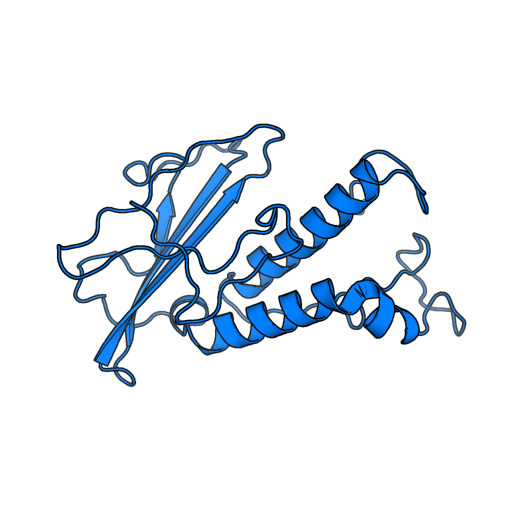4 N N . ARG A 1 193 ? -3.369 -9.369 -16.006 1.00 91.88 193 ARG A N 1
ATOM 1555 C CA . ARG A 1 193 ? -2.522 -8.733 -17.020 1.00 91.88 193 ARG A CA 1
ATOM 1556 C C . ARG A 1 193 ? -3.040 -7.326 -17.334 1.00 91.88 193 ARG A C 1
ATOM 1558 O O . ARG A 1 193 ? -4.240 -7.141 -17.519 1.00 91.88 193 ARG A O 1
ATOM 1565 N N . ILE A 1 194 ? -2.128 -6.361 -17.393 1.00 90.12 194 ILE A N 1
ATOM 1566 C CA . ILE A 1 194 ? -2.384 -5.002 -17.868 1.00 90.12 194 ILE A CA 1
ATOM 1567 C C . ILE A 1 194 ? -1.954 -4.944 -19.333 1.00 90.12 194 ILE A C 1
ATOM 1569 O O . ILE A 1 194 ? -0.787 -5.204 -19.638 1.00 90.12 194 ILE A O 1
ATOM 1573 N N . ASP A 1 195 ? -2.912 -4.652 -20.210 1.00 75.44 195 ASP A N 1
ATOM 1574 C CA . ASP A 1 195 ? -2.694 -4.469 -21.649 1.00 75.44 195 ASP A CA 1
ATOM 1575 C C . ASP A 1 195 ? -2.389 -3.007 -22.006 1.00 75.44 195 ASP A C 1
ATOM 1577 O O . ASP A 1 195 ? -2.941 -2.095 -21.341 1.00 75.44 195 ASP A O 1
#